Protein AF-A0A5D2C853-F1 (afdb_monomer_lite)

Secondary structure (DSSP, 8-state):
-----S-HHHHHHHHHHHHHHHHHHHHS--TT---HHHHHHHHHHHHHHHHHHHHHHHHHHHHHTBPPGGGGGGTTSBTTTHHHHHHHHHHHHTT--S----------B-TTT-PBP------------HHHHHHHHHHHHT---SSGGGHHHHHHHHHHHHHHHH-PPPP-------TT--SSS-TTSPP-BTTB-HHHHHHHHHHS--GGG--S--HHHHHHHHHHHHHHHHHHHHHHHHHHHHHHHHHHTT-

Foldseek 3Di:
DDPPDPPPPPVVVVVVVCCCCCCPVVPPDDPPDPDVVVVVCVVVVVVVVVVCCVVPVPVVVLQVQADPCVVPPRGSPGVVPPSVVVVVVVCVVVVNDPDDDDDDDDFDADPVPRHGDDDDQDDDDDDDCPVCVVVVVVVVVVDDDVVPVVVVVVVVVVVVVVVVVVDPDDDPDDDDDPPFAAPDPPRVAGDDPPSHHPVVVVVCCVVVVHPCVCVPPRVVVVVVVVVVVVVVVVVVVVVVVVVVVVVVVVVVVPD

Structure (mmCIF, N/CA/C/O backbone):
data_AF-A0A5D2C853-F1
#
_entry.id   AF-A0A5D2C853-F1
#
loop_
_atom_site.group_PDB
_atom_site.id
_atom_site.type_symbol
_atom_site.label_atom_id
_atom_site.label_alt_id
_atom_site.label_comp_id
_atom_site.label_asym_id
_atom_site.label_entity_id
_atom_site.label_seq_id
_atom_site.pdbx_PDB_ins_code
_atom_site.Cartn_x
_atom_site.Cartn_y
_atom_site.Cartn_z
_atom_site.occupancy
_atom_site.B_iso_or_equiv
_atom_site.auth_seq_id
_atom_site.auth_comp_id
_atom_site.auth_asym_id
_atom_site.auth_atom_id
_atom_site.pdbx_PDB_model_num
ATOM 1 N N . MET A 1 1 ? -0.802 26.815 21.416 1.00 29.08 1 MET A N 1
ATOM 2 C CA . MET A 1 1 ? 0.373 25.982 21.749 1.00 29.08 1 MET A CA 1
ATOM 3 C C . MET A 1 1 ? 0.228 24.677 20.991 1.00 29.08 1 MET A C 1
ATOM 5 O O . MET A 1 1 ? -0.455 23.783 21.459 1.00 29.08 1 MET A O 1
ATOM 9 N N . ALA A 1 2 ? 0.755 24.634 19.766 1.00 28.06 2 ALA A N 1
ATOM 10 C CA . ALA A 1 2 ? 0.755 23.434 18.942 1.00 28.06 2 ALA A CA 1
ATOM 11 C C . ALA A 1 2 ? 1.976 22.597 19.332 1.00 28.06 2 ALA A C 1
ATOM 13 O O . ALA A 1 2 ? 3.115 23.039 19.179 1.00 28.06 2 ALA A O 1
ATOM 14 N N . THR A 1 3 ? 1.733 21.419 19.890 1.00 25.80 3 THR A N 1
ATOM 15 C CA . THR A 1 3 ? 2.743 20.393 20.132 1.00 25.80 3 THR A CA 1
ATOM 16 C C . THR A 1 3 ? 3.186 19.819 18.788 1.00 25.80 3 THR A C 1
ATOM 18 O O . THR A 1 3 ? 2.574 18.906 18.244 1.00 25.80 3 THR A O 1
ATOM 21 N N . PHE A 1 4 ? 4.249 20.403 18.233 1.00 31.44 4 PHE A N 1
ATOM 22 C CA . PHE A 1 4 ? 5.047 19.819 17.157 1.00 31.44 4 PHE A CA 1
ATOM 23 C C . PHE A 1 4 ? 5.704 18.540 17.700 1.00 31.44 4 PHE A C 1
ATOM 25 O O . PHE A 1 4 ? 6.630 18.608 18.509 1.00 31.44 4 PHE A O 1
ATOM 32 N N . TYR A 1 5 ? 5.200 17.371 17.304 1.00 30.41 5 TYR A N 1
ATOM 33 C CA . TYR A 1 5 ? 5.836 16.095 17.630 1.00 30.41 5 TYR A CA 1
ATOM 34 C C . TYR A 1 5 ? 7.218 15.974 16.947 1.00 30.41 5 TYR A C 1
ATOM 36 O O . TYR A 1 5 ? 7.435 16.514 15.857 1.00 30.41 5 TYR A O 1
ATOM 44 N N . PRO A 1 6 ? 8.185 15.274 17.570 1.00 36.62 6 PRO A N 1
ATOM 45 C CA . PRO A 1 6 ? 9.599 15.358 17.230 1.00 36.62 6 PRO A CA 1
ATOM 46 C C . PRO A 1 6 ? 9.984 14.340 16.145 1.00 36.62 6 PRO A C 1
ATOM 48 O O . PRO A 1 6 ? 10.670 13.361 16.416 1.00 36.62 6 PRO A O 1
ATOM 51 N N . LEU A 1 7 ? 9.581 14.566 14.893 1.00 38.12 7 LEU A N 1
ATOM 52 C CA . LEU A 1 7 ? 10.115 13.810 13.741 1.00 38.12 7 LEU A CA 1
ATOM 53 C C . LEU A 1 7 ? 11.369 14.463 13.123 1.00 38.12 7 LEU A C 1
ATOM 55 O O . LEU A 1 7 ? 12.096 13.824 12.366 1.00 38.12 7 LEU A O 1
ATOM 59 N N . ASN A 1 8 ? 11.686 15.703 13.512 1.00 39.00 8 ASN A N 1
ATOM 60 C CA . ASN A 1 8 ? 12.808 16.478 12.965 1.00 39.00 8 ASN A CA 1
ATOM 61 C C . ASN A 1 8 ? 14.208 16.018 13.422 1.00 39.00 8 ASN A C 1
ATOM 63 O O . ASN A 1 8 ? 15.196 16.345 12.770 1.00 39.00 8 ASN A O 1
ATOM 67 N N . CYS A 1 9 ? 14.338 15.260 14.517 1.00 35.91 9 CYS A N 1
ATOM 68 C CA . CYS A 1 9 ? 15.660 15.014 15.116 1.00 35.91 9 CYS A CA 1
ATOM 69 C C . CYS A 1 9 ? 16.476 13.890 14.453 1.00 35.91 9 CYS A C 1
ATOM 71 O O . CYS A 1 9 ? 17.701 13.945 14.481 1.00 35.91 9 CYS A O 1
ATOM 73 N N . LYS A 1 10 ? 15.847 12.876 13.838 1.00 40.03 10 LYS A N 1
ATOM 74 C CA . LYS A 1 10 ? 16.593 11.774 13.188 1.00 40.03 10 LYS A CA 1
ATOM 75 C C . LYS A 1 10 ? 16.905 12.022 11.710 1.00 40.03 10 LYS A C 1
ATOM 77 O O . LYS A 1 10 ? 17.846 11.432 11.195 1.00 40.03 10 LYS A O 1
ATOM 82 N N . TYR A 1 11 ? 16.153 12.893 11.035 1.00 44.81 11 TYR A N 1
ATOM 83 C CA . TYR A 1 11 ? 16.291 13.093 9.588 1.00 44.81 11 TYR A CA 1
ATOM 84 C C . TYR A 1 11 ? 17.357 14.140 9.214 1.00 44.81 11 TYR A C 1
ATOM 86 O O . TYR A 1 11 ? 18.029 13.986 8.196 1.00 44.81 11 TYR A O 1
ATOM 94 N N . ASN A 1 12 ? 17.602 15.133 10.081 1.00 46.03 12 ASN A N 1
ATOM 95 C CA . ASN A 1 12 ? 18.686 16.109 9.889 1.00 46.03 12 ASN A CA 1
ATOM 96 C C . ASN A 1 12 ? 20.083 15.457 9.869 1.00 46.03 12 ASN A C 1
ATOM 98 O O . ASN A 1 12 ? 20.945 15.882 9.110 1.00 46.03 12 ASN A O 1
ATOM 102 N N . SER A 1 13 ? 20.284 14.355 10.600 1.00 48.31 13 SER A N 1
ATOM 103 C CA . SER A 1 13 ? 21.545 13.595 10.575 1.00 48.31 13 SER A CA 1
ATOM 104 C C . SER A 1 13 ? 21.834 12.934 9.215 1.00 48.31 13 SER A C 1
ATOM 106 O O . SER A 1 13 ? 22.998 12.823 8.825 1.00 48.31 13 SER A O 1
ATOM 108 N N . MET A 1 14 ? 20.804 12.512 8.471 1.00 49.00 14 MET A N 1
ATOM 109 C CA . MET A 1 14 ? 20.978 11.908 7.143 1.00 49.00 14 MET A CA 1
ATOM 110 C C . MET A 1 14 ? 21.253 12.975 6.077 1.00 49.00 14 MET A C 1
ATOM 112 O O . MET A 1 14 ? 22.039 12.741 5.163 1.00 49.00 14 MET A O 1
ATOM 116 N N . PHE A 1 15 ? 20.648 14.156 6.230 1.00 53.50 15 PHE A N 1
ATOM 117 C CA . PHE A 1 15 ? 20.858 15.312 5.361 1.00 53.50 15 PHE A CA 1
ATOM 118 C C . PHE A 1 15 ? 22.300 15.834 5.444 1.00 53.50 15 PHE A C 1
ATOM 120 O O . PHE A 1 15 ? 22.956 15.973 4.412 1.00 53.50 15 PHE A O 1
ATOM 127 N N . ASP A 1 16 ? 22.830 16.005 6.659 1.00 55.44 16 ASP A N 1
ATOM 128 C CA . ASP A 1 16 ? 24.218 16.438 6.869 1.00 55.44 16 ASP A CA 1
ATOM 129 C C . ASP A 1 16 ? 25.233 15.417 6.338 1.00 55.44 16 ASP A C 1
ATOM 131 O O . ASP A 1 16 ? 26.252 15.793 5.760 1.00 55.44 16 ASP A O 1
ATOM 135 N N . SER A 1 17 ? 24.933 14.119 6.460 1.00 58.31 17 SER A N 1
ATOM 136 C CA . SER A 1 17 ? 25.803 13.046 5.958 1.00 58.31 17 SER A CA 1
ATOM 137 C C . SER A 1 17 ? 25.844 12.999 4.427 1.00 58.31 17 SER A C 1
ATOM 139 O O . SER A 1 17 ? 26.904 12.776 3.849 1.00 58.31 17 SER A O 1
ATOM 141 N N . PHE A 1 18 ? 24.712 13.240 3.755 1.00 56.66 18 PHE A N 1
ATOM 142 C CA . PHE A 1 18 ? 24.640 13.252 2.291 1.00 56.66 18 PHE A CA 1
ATOM 143 C C . PHE A 1 18 ? 25.333 14.480 1.701 1.00 56.66 18 PHE A C 1
ATOM 145 O O . PHE A 1 18 ? 26.072 14.352 0.732 1.00 56.66 18 PHE A O 1
ATOM 152 N N . VAL A 1 19 ? 25.154 15.657 2.311 1.00 58.75 19 VAL A N 1
ATOM 153 C CA . VAL A 1 19 ? 25.865 16.881 1.914 1.00 58.75 19 VAL A CA 1
ATOM 154 C C . VAL A 1 19 ? 27.367 16.714 2.127 1.00 58.75 19 VAL A C 1
ATOM 156 O O . VAL A 1 19 ? 28.140 17.073 1.243 1.00 58.75 19 VAL A O 1
ATOM 159 N N . HIS A 1 20 ? 27.792 16.091 3.231 1.00 58.72 20 HIS A N 1
ATOM 160 C CA . HIS A 1 20 ? 29.199 15.759 3.429 1.00 58.72 20 HIS A CA 1
ATOM 161 C C . HIS A 1 20 ? 29.715 14.786 2.369 1.00 58.72 20 HIS A C 1
ATOM 163 O O . HIS A 1 20 ? 30.704 15.102 1.735 1.00 58.72 20 HIS A O 1
ATOM 169 N N . VAL A 1 21 ? 29.063 13.652 2.109 1.00 58.53 21 VAL A N 1
ATOM 170 C CA . VAL A 1 21 ? 29.539 12.670 1.114 1.00 58.53 21 VAL A CA 1
ATOM 171 C C . VAL A 1 21 ? 29.538 13.248 -0.307 1.00 58.53 21 VAL A C 1
ATOM 173 O O . VAL A 1 21 ? 30.519 13.112 -1.032 1.00 58.53 21 VAL A O 1
ATOM 176 N N . PHE A 1 22 ? 28.494 13.978 -0.699 1.00 56.59 22 PHE A N 1
ATOM 177 C CA . PHE A 1 22 ? 28.389 14.555 -2.041 1.00 56.59 22 PHE A CA 1
ATOM 178 C C . PHE A 1 22 ? 29.386 15.704 -2.257 1.00 56.59 22 PHE A C 1
ATOM 180 O O . PHE A 1 22 ? 30.013 15.790 -3.313 1.00 56.59 22 PHE A O 1
ATOM 187 N N . LEU A 1 23 ? 29.602 16.557 -1.247 1.00 55.91 23 LEU A N 1
ATOM 188 C CA . LEU A 1 23 ? 30.631 17.595 -1.314 1.00 55.91 23 LEU A CA 1
ATOM 189 C C . LEU A 1 23 ? 32.048 17.016 -1.182 1.00 55.91 23 LEU A C 1
ATOM 191 O O . LEU A 1 23 ? 32.950 17.534 -1.825 1.00 55.91 23 LEU A O 1
ATOM 195 N N . TYR A 1 24 ? 32.280 15.958 -0.403 1.00 54.59 24 TYR A N 1
ATOM 196 C CA . TYR A 1 24 ? 33.632 15.434 -0.153 1.00 54.59 24 TYR A CA 1
ATOM 197 C C . TYR A 1 24 ? 34.115 14.472 -1.247 1.00 54.59 24 TYR A C 1
ATOM 199 O O . TYR A 1 24 ? 35.280 14.518 -1.630 1.00 54.59 24 TYR A O 1
ATOM 207 N N . GLU A 1 25 ? 33.230 13.635 -1.788 1.00 54.72 25 GLU A N 1
ATOM 208 C CA . GLU A 1 25 ? 33.587 12.565 -2.731 1.00 54.72 25 GLU A CA 1
ATOM 209 C C . GLU A 1 25 ? 33.457 13.010 -4.198 1.00 54.72 25 GLU A C 1
ATOM 211 O O . GLU A 1 25 ? 34.178 12.520 -5.064 1.00 54.72 25 GLU A O 1
ATOM 216 N N . PHE A 1 26 ? 32.601 14.003 -4.480 1.00 50.38 26 PHE A N 1
ATOM 217 C CA . PHE A 1 26 ? 32.355 14.502 -5.839 1.00 50.38 26 PHE A CA 1
ATOM 218 C C . PHE A 1 26 ? 33.046 15.840 -6.173 1.00 50.38 26 PHE A C 1
ATOM 220 O O . PHE A 1 26 ? 33.097 16.205 -7.353 1.00 50.38 26 PHE A O 1
ATOM 227 N N . THR A 1 27 ? 33.599 16.557 -5.178 1.00 60.25 27 THR A N 1
ATOM 228 C CA . THR A 1 27 ? 34.146 17.920 -5.383 1.00 60.25 27 THR A CA 1
ATOM 229 C C . THR A 1 27 ? 35.670 18.004 -5.459 1.00 60.25 27 THR A C 1
ATOM 231 O O . THR A 1 27 ? 36.156 18.951 -6.065 1.00 60.25 27 THR A O 1
ATOM 234 N N . ILE A 1 28 ? 36.483 17.089 -4.912 1.00 55.03 28 ILE A N 1
ATOM 235 C CA . ILE A 1 28 ? 37.938 17.362 -4.843 1.00 55.03 28 ILE A CA 1
ATOM 236 C C . ILE A 1 28 ? 38.796 16.174 -5.292 1.00 55.03 28 ILE A C 1
ATOM 238 O O . ILE A 1 28 ? 39.296 15.410 -4.473 1.00 55.03 28 ILE A O 1
ATOM 242 N N . ARG A 1 29 ? 39.005 16.118 -6.620 1.00 47.69 29 ARG A N 1
ATOM 243 C CA . ARG A 1 29 ? 40.056 15.434 -7.421 1.00 47.69 29 ARG A CA 1
ATOM 244 C C . ARG A 1 29 ? 39.479 14.558 -8.536 1.00 47.69 29 ARG A C 1
ATOM 246 O O . ARG A 1 29 ? 39.685 13.351 -8.559 1.00 47.69 29 ARG A O 1
ATOM 253 N N . SER A 1 30 ? 38.830 15.176 -9.516 1.00 49.59 30 SER A N 1
ATOM 254 C CA . SER A 1 30 ? 38.721 14.565 -10.842 1.00 49.59 30 SER A CA 1
ATOM 255 C C . SER A 1 30 ? 39.512 15.427 -11.821 1.00 49.59 30 SER A C 1
ATOM 257 O O . SER A 1 30 ? 39.238 16.615 -11.945 1.00 49.59 30 SER A O 1
ATOM 259 N N . CYS A 1 31 ? 40.518 14.860 -12.492 1.00 51.31 31 CYS A N 1
ATOM 260 C CA . CYS A 1 31 ? 41.375 15.539 -13.481 1.00 51.31 31 CYS A CA 1
ATOM 261 C C . CYS A 1 31 ? 40.641 15.927 -14.787 1.00 51.31 31 CYS A C 1
ATOM 263 O O . CYS A 1 31 ? 41.287 16.088 -15.816 1.00 51.31 31 CYS A O 1
ATOM 265 N N . TYR A 1 32 ? 39.310 16.026 -14.755 1.00 51.97 32 TYR A N 1
ATOM 266 C CA . TYR A 1 32 ? 38.438 16.254 -15.910 1.00 51.97 32 TYR A CA 1
ATOM 267 C C . TYR A 1 32 ? 37.780 17.644 -15.927 1.00 51.97 32 TYR A C 1
ATOM 269 O O . TYR A 1 32 ? 37.108 17.969 -16.897 1.00 51.97 32 TYR A O 1
ATOM 277 N N . ASP A 1 33 ? 37.961 18.454 -14.879 1.00 52.28 33 ASP A N 1
ATOM 278 C CA . ASP A 1 33 ? 37.386 19.803 -14.774 1.00 52.28 33 ASP A CA 1
ATOM 279 C C . ASP A 1 33 ? 38.440 20.853 -15.160 1.00 52.28 33 ASP A C 1
ATOM 281 O O . ASP A 1 33 ? 39.243 21.288 -14.333 1.00 52.28 33 ASP A O 1
ATOM 285 N N . GLU A 1 34 ? 38.477 21.235 -16.438 1.00 58.84 34 GLU A N 1
ATOM 286 C CA . GLU A 1 34 ? 39.318 22.341 -16.930 1.00 58.84 34 GLU A CA 1
ATOM 287 C C . GLU A 1 34 ? 38.592 23.701 -16.817 1.00 58.84 34 GLU A C 1
ATOM 289 O O . GLU A 1 34 ? 39.228 24.758 -16.804 1.00 58.84 34 GLU A O 1
ATOM 294 N N . HIS A 1 35 ? 37.261 23.694 -16.654 1.00 72.69 35 HIS A N 1
ATOM 295 C CA . HIS A 1 35 ? 36.425 24.894 -16.623 1.00 72.69 35 HIS A CA 1
ATOM 296 C C . HIS A 1 35 ? 35.552 24.972 -15.365 1.00 72.69 35 HIS A C 1
ATOM 298 O O . HIS A 1 35 ? 34.760 24.088 -15.064 1.00 72.69 35 HIS A O 1
ATOM 304 N N . ILE A 1 36 ? 35.651 26.099 -14.653 1.00 75.62 36 ILE A N 1
ATOM 305 C CA . ILE A 1 36 ? 34.898 26.384 -13.416 1.00 75.62 36 ILE A CA 1
ATOM 306 C C . ILE A 1 36 ? 33.371 26.320 -13.633 1.00 75.62 36 ILE A C 1
ATOM 308 O O . ILE A 1 36 ? 32.627 26.017 -12.701 1.00 75.62 36 ILE A O 1
ATOM 312 N N . GLU A 1 37 ? 32.902 26.555 -14.859 1.00 79.56 37 GLU A N 1
ATOM 313 C CA . GLU A 1 37 ? 31.481 26.514 -15.220 1.00 79.56 37 GLU A CA 1
ATOM 314 C C . GLU A 1 37 ? 30.855 25.120 -15.025 1.00 79.56 37 GLU A C 1
ATOM 316 O O . GLU A 1 37 ? 29.741 25.017 -14.509 1.00 79.56 37 GLU A O 1
ATOM 321 N N . ASP A 1 38 ? 31.579 24.038 -15.332 1.00 75.69 38 ASP A N 1
ATOM 322 C CA . ASP A 1 38 ? 31.075 22.662 -15.197 1.00 75.69 38 ASP A CA 1
ATOM 323 C C . ASP A 1 38 ? 30.926 22.256 -13.720 1.00 75.69 38 ASP A C 1
ATOM 325 O O . ASP A 1 38 ? 29.972 21.565 -13.335 1.00 75.69 38 ASP A O 1
ATOM 329 N N . VAL A 1 39 ? 31.806 22.779 -12.858 1.00 74.69 39 VAL A N 1
ATOM 330 C CA . VAL A 1 39 ? 31.702 22.658 -11.397 1.00 74.69 39 VAL A CA 1
ATOM 331 C C . VAL A 1 39 ? 30.460 23.389 -10.886 1.00 74.69 39 VAL A C 1
ATOM 333 O O . VAL A 1 39 ? 29.686 22.823 -10.109 1.00 74.69 39 VAL A O 1
ATOM 336 N N . ILE A 1 40 ? 30.233 24.629 -11.334 1.00 82.38 40 ILE A N 1
ATOM 337 C CA . ILE A 1 40 ? 29.074 25.433 -10.920 1.00 82.38 40 ILE A CA 1
ATOM 338 C C . ILE A 1 40 ? 27.770 24.763 -11.369 1.00 82.38 40 ILE A C 1
ATOM 340 O O . ILE A 1 40 ? 26.833 24.657 -10.573 1.00 82.38 40 ILE A O 1
ATOM 344 N N . ILE A 1 41 ? 27.701 24.255 -12.602 1.00 85.38 41 ILE A N 1
ATOM 345 C CA . ILE A 1 41 ? 26.521 23.552 -13.125 1.00 85.38 41 ILE A CA 1
ATOM 346 C C . ILE A 1 41 ? 26.250 22.271 -12.327 1.00 85.38 41 ILE A C 1
ATOM 348 O O . ILE A 1 41 ? 25.115 22.039 -11.915 1.00 85.38 41 ILE A O 1
ATOM 352 N N . ARG A 1 42 ? 27.269 21.453 -12.035 1.00 79.75 42 ARG A N 1
ATOM 353 C CA . ARG A 1 42 ? 27.094 20.212 -11.257 1.00 79.75 42 ARG A CA 1
ATOM 354 C C . ARG A 1 42 ? 26.633 20.472 -9.825 1.00 79.75 42 ARG A C 1
ATOM 356 O O . ARG A 1 42 ? 25.714 19.800 -9.355 1.00 79.75 42 ARG A O 1
ATOM 363 N N . VAL A 1 43 ? 27.236 21.445 -9.140 1.00 82.12 43 VAL A N 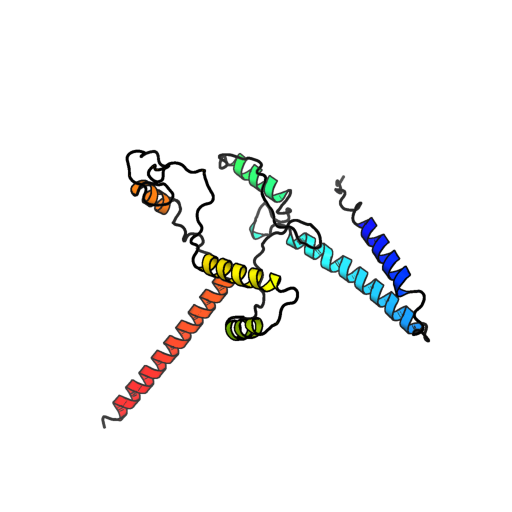1
ATOM 364 C CA . VAL A 1 43 ? 26.859 21.801 -7.763 1.00 82.12 43 VAL A CA 1
ATOM 365 C C . VAL A 1 43 ? 25.462 22.418 -7.734 1.00 82.12 43 VAL A C 1
ATOM 367 O O . VAL A 1 43 ? 24.630 22.002 -6.930 1.00 82.12 43 VAL A O 1
ATOM 370 N N . SER A 1 44 ? 25.167 23.360 -8.635 1.00 86.88 44 SER A N 1
ATOM 371 C CA . SER A 1 44 ? 23.844 23.990 -8.705 1.00 86.88 44 SER A CA 1
ATOM 372 C C . SER A 1 44 ? 22.748 22.982 -9.054 1.00 86.88 44 SER A C 1
ATOM 374 O O . SER A 1 44 ? 21.725 22.952 -8.373 1.00 86.88 44 SER A O 1
ATOM 376 N N . MET A 1 45 ? 22.975 22.088 -10.023 1.00 87.69 45 MET A N 1
ATOM 377 C CA . MET A 1 45 ? 22.042 21.013 -10.369 1.00 87.69 45 MET A CA 1
ATOM 378 C C . MET A 1 45 ? 21.822 20.055 -9.192 1.00 87.69 45 MET A C 1
ATOM 380 O O . MET A 1 45 ? 20.677 19.719 -8.900 1.00 87.69 45 MET A O 1
ATOM 384 N N . GLY A 1 46 ? 22.879 19.657 -8.476 1.00 82.50 46 GLY A N 1
ATOM 385 C CA . GLY A 1 46 ? 22.768 18.802 -7.290 1.00 82.50 46 GLY A CA 1
ATOM 386 C C . GLY A 1 46 ? 21.953 19.445 -6.165 1.00 82.50 46 GLY A C 1
ATOM 387 O O . GLY A 1 46 ? 21.067 18.808 -5.599 1.00 82.50 46 GLY A O 1
ATOM 388 N N . VAL A 1 47 ? 22.185 20.732 -5.890 1.00 84.25 47 VAL A N 1
ATOM 389 C CA . VAL A 1 47 ? 21.419 21.496 -4.894 1.00 84.25 47 VAL A CA 1
ATOM 390 C C . VAL A 1 47 ? 19.953 21.633 -5.317 1.00 84.25 47 VAL A C 1
ATOM 392 O O . VAL A 1 47 ? 19.062 21.375 -4.511 1.00 84.25 47 VAL A O 1
ATOM 395 N N . ILE A 1 48 ? 19.682 21.973 -6.581 1.00 87.38 48 ILE A N 1
ATOM 396 C CA . ILE A 1 48 ? 18.316 22.092 -7.115 1.00 87.38 48 ILE A CA 1
ATOM 397 C C . ILE A 1 48 ? 17.575 20.758 -7.009 1.00 87.38 48 ILE A C 1
ATOM 399 O O . ILE A 1 48 ? 16.455 20.723 -6.503 1.00 87.38 48 ILE A O 1
ATOM 403 N N . ILE A 1 49 ? 18.203 19.657 -7.432 1.00 86.38 49 ILE A N 1
ATOM 404 C CA . ILE A 1 49 ? 17.644 18.308 -7.307 1.00 86.38 49 ILE A CA 1
ATOM 405 C C . ILE A 1 49 ? 17.329 18.018 -5.837 1.00 86.38 49 ILE A C 1
ATOM 407 O O . ILE A 1 49 ? 16.211 17.620 -5.527 1.00 86.38 49 ILE A O 1
ATOM 411 N N . GLN A 1 50 ? 18.243 18.302 -4.912 1.00 80.12 50 GLN A N 1
ATOM 412 C CA . GLN A 1 50 ? 18.016 18.060 -3.488 1.00 80.12 50 GLN A CA 1
ATOM 413 C C . GLN A 1 50 ? 16.805 18.835 -2.938 1.00 80.12 50 GLN A C 1
ATOM 415 O O . GLN A 1 50 ? 15.986 18.267 -2.211 1.00 80.12 50 GLN A O 1
ATOM 420 N N . PHE A 1 51 ? 16.658 20.113 -3.303 1.00 85.00 51 PHE A N 1
ATOM 421 C CA . PHE A 1 51 ? 15.506 20.925 -2.904 1.00 85.00 51 PHE A CA 1
ATOM 422 C C . PHE A 1 51 ? 14.199 20.413 -3.515 1.00 85.00 51 PHE A C 1
ATOM 424 O O . PHE A 1 51 ? 13.198 20.311 -2.805 1.00 85.00 51 PHE A O 1
ATOM 431 N N . LEU A 1 52 ? 14.209 20.043 -4.797 1.00 83.56 52 LEU A N 1
ATOM 432 C CA . LEU A 1 52 ? 13.035 19.498 -5.479 1.00 83.56 52 LEU A CA 1
ATOM 433 C C . LEU A 1 52 ? 12.606 18.158 -4.881 1.00 83.56 52 LEU A C 1
ATOM 435 O O . LEU A 1 52 ? 11.431 17.975 -4.576 1.00 83.56 52 LEU A O 1
ATOM 439 N N . PHE A 1 53 ? 13.542 17.236 -4.651 1.00 80.00 53 PHE A N 1
ATOM 440 C CA . PHE A 1 53 ? 13.234 15.955 -4.024 1.00 80.00 53 PHE A CA 1
ATOM 441 C C . PHE A 1 53 ? 12.682 16.159 -2.613 1.00 80.00 53 PHE A C 1
ATOM 443 O O . PHE A 1 53 ? 11.643 15.588 -2.291 1.00 80.00 53 PHE A O 1
ATOM 450 N N . ASN A 1 54 ? 13.287 17.023 -1.796 1.00 79.88 54 ASN A N 1
ATOM 451 C CA . ASN A 1 54 ? 12.787 17.295 -0.449 1.00 79.88 54 ASN A CA 1
ATOM 452 C C . ASN A 1 54 ? 11.364 17.886 -0.473 1.00 79.88 54 ASN A C 1
ATOM 454 O O . ASN A 1 54 ? 10.481 17.412 0.235 1.00 79.88 54 ASN A O 1
ATOM 458 N N . TYR A 1 55 ? 11.108 18.865 -1.341 1.00 79.56 55 TYR A N 1
ATOM 459 C CA . TYR A 1 55 ? 9.818 19.554 -1.381 1.00 79.56 55 TYR A CA 1
ATOM 460 C C . TYR A 1 55 ? 8.703 18.752 -2.068 1.00 79.56 55 TYR A C 1
ATOM 462 O O . TYR A 1 55 ? 7.532 18.965 -1.776 1.00 79.56 55 TYR A O 1
ATOM 470 N N . VAL A 1 56 ? 9.036 17.828 -2.972 1.00 78.38 56 VAL A N 1
ATOM 471 C CA . VAL A 1 56 ? 8.037 17.055 -3.727 1.00 78.38 56 VAL A CA 1
ATOM 472 C C . VAL A 1 56 ? 7.848 15.656 -3.145 1.00 78.38 56 VAL A C 1
ATOM 474 O O . VAL A 1 56 ? 6.719 15.253 -2.879 1.00 78.38 56 VAL A O 1
ATOM 477 N N . THR A 1 57 ? 8.924 14.899 -2.915 1.00 69.31 57 THR A N 1
ATOM 478 C CA . THR A 1 57 ? 8.791 13.479 -2.540 1.00 69.31 57 THR A CA 1
ATOM 479 C C . THR A 1 57 ? 8.401 13.264 -1.082 1.00 69.31 57 THR A C 1
ATOM 481 O O . THR A 1 57 ? 7.645 12.336 -0.798 1.00 69.31 57 THR A O 1
ATOM 484 N N . LEU A 1 58 ? 8.844 14.118 -0.153 1.00 67.88 58 LEU A N 1
ATOM 485 C CA . LEU A 1 58 ? 8.516 13.948 1.268 1.00 67.88 58 LEU A CA 1
ATOM 486 C C . LEU A 1 58 ? 7.057 14.305 1.598 1.00 67.88 58 LEU A C 1
ATOM 488 O O . LEU A 1 58 ? 6.410 13.494 2.266 1.00 67.88 58 LEU A O 1
ATOM 492 N N . PRO A 1 59 ? 6.486 15.427 1.113 1.00 71.31 59 PRO A N 1
ATOM 493 C CA . PRO A 1 59 ? 5.064 15.711 1.314 1.00 71.31 59 PRO A CA 1
ATOM 494 C C . PRO A 1 59 ? 4.165 14.698 0.610 1.00 71.31 59 PRO A C 1
ATOM 496 O O . PRO A 1 59 ? 3.143 14.297 1.163 1.00 71.31 59 PRO A O 1
ATOM 499 N N . LEU A 1 60 ? 4.572 14.225 -0.573 1.00 71.69 60 LEU A N 1
ATOM 500 C CA . LEU A 1 60 ? 3.846 13.182 -1.290 1.00 71.69 60 LEU A CA 1
ATOM 501 C C . LEU A 1 60 ? 3.817 11.873 -0.491 1.00 71.69 60 LEU A C 1
ATOM 503 O O . LEU A 1 60 ? 2.764 11.254 -0.376 1.00 71.69 60 LEU A O 1
ATOM 507 N N . TYR A 1 61 ? 4.939 11.469 0.109 1.00 69.44 61 TYR A N 1
ATOM 508 C CA . TYR A 1 61 ? 4.986 10.269 0.945 1.00 69.44 61 TYR A CA 1
ATOM 509 C C . TYR A 1 61 ? 4.076 10.390 2.174 1.00 69.44 61 TYR A C 1
ATOM 511 O O . TYR A 1 61 ? 3.338 9.457 2.475 1.00 69.44 61 TYR A O 1
ATOM 519 N N . ALA A 1 62 ? 4.086 11.544 2.849 1.00 70.25 62 ALA A N 1
ATOM 520 C CA . ALA A 1 62 ? 3.223 11.792 4.004 1.00 70.25 62 ALA A CA 1
ATOM 521 C C . ALA A 1 62 ? 1.728 11.760 3.640 1.00 70.25 62 ALA A C 1
ATOM 523 O O . ALA A 1 62 ? 0.920 11.248 4.405 1.00 70.25 62 ALA A O 1
ATOM 524 N N . PHE A 1 63 ? 1.362 12.254 2.457 1.00 79.31 63 PHE A N 1
ATOM 525 C CA . PHE A 1 63 ? -0.016 12.192 1.970 1.00 79.31 63 PHE A CA 1
ATOM 526 C C . PHE A 1 63 ? -0.467 10.758 1.651 1.00 79.31 63 PHE A C 1
ATOM 528 O O . PHE A 1 63 ? -1.627 10.405 1.845 1.00 79.31 63 PHE A O 1
ATOM 535 N N . LEU A 1 64 ? 0.439 9.902 1.168 1.00 81.31 64 LEU A N 1
ATOM 536 C CA . LEU A 1 64 ? 0.094 8.533 0.778 1.00 81.31 64 LEU A CA 1
ATOM 537 C C . LEU A 1 64 ? -0.200 7.604 1.964 1.00 81.31 64 LEU A C 1
ATOM 539 O O . LEU A 1 64 ? -0.882 6.601 1.750 1.00 81.31 64 LEU A O 1
ATOM 543 N N . THR A 1 65 ? 0.297 7.909 3.170 1.00 85.19 65 THR A N 1
ATOM 544 C CA . THR A 1 65 ? 0.085 7.083 4.377 1.00 85.19 65 THR A CA 1
ATOM 545 C C . THR A 1 65 ? -1.142 7.481 5.195 1.00 85.19 65 THR A C 1
ATOM 547 O O . THR A 1 65 ? -1.413 6.857 6.220 1.00 85.19 65 THR A O 1
ATOM 550 N N . GLN A 1 66 ? -1.892 8.490 4.751 1.00 89.94 66 GLN A N 1
ATOM 551 C CA . GLN A 1 66 ? -3.098 8.967 5.420 1.00 89.94 66 GLN A CA 1
ATOM 552 C C . GLN A 1 66 ? -4.367 8.381 4.796 1.00 89.94 66 GLN A C 1
ATOM 554 O O . GLN A 1 66 ? -4.402 8.045 3.608 1.00 89.94 66 GLN A O 1
ATOM 559 N N . PHE A 1 67 ? -5.427 8.285 5.598 1.00 90.38 67 PHE A N 1
ATOM 560 C CA . PHE A 1 67 ? -6.756 7.955 5.094 1.00 90.38 67 PHE A CA 1
ATOM 561 C C . PHE A 1 67 ? -7.257 9.001 4.092 1.00 90.38 67 PHE A C 1
ATOM 563 O O . PHE A 1 67 ? -7.032 10.199 4.263 1.00 90.38 67 PHE A O 1
ATOM 570 N N . THR A 1 68 ? -7.960 8.527 3.062 1.00 88.75 68 THR A N 1
ATOM 571 C CA . THR A 1 68 ? -8.616 9.357 2.046 1.00 88.75 68 THR A CA 1
ATOM 572 C C . THR A 1 68 ? -9.906 9.981 2.586 1.00 88.75 68 THR A C 1
ATOM 574 O O . THR A 1 68 ? -10.415 9.606 3.643 1.00 88.75 68 THR A O 1
ATOM 577 N N . GLU A 1 69 ? -10.482 10.914 1.825 1.00 89.06 69 GLU A N 1
ATOM 578 C CA . GLU A 1 69 ? -11.776 11.537 2.141 1.00 89.06 69 GLU A CA 1
ATOM 579 C C . GLU A 1 69 ? -12.921 10.518 2.272 1.00 89.06 69 GLU A C 1
ATOM 581 O O . GLU A 1 69 ? -13.849 10.716 3.054 1.00 89.06 69 GLU A O 1
ATOM 586 N N . GLU A 1 70 ? -12.814 9.379 1.585 1.00 86.31 70 GLU A N 1
ATOM 587 C CA . GLU A 1 70 ? -13.773 8.268 1.636 1.00 86.31 70 GLU A CA 1
ATOM 588 C C . GLU A 1 70 ? -13.915 7.678 3.049 1.00 86.31 70 GLU A C 1
ATOM 590 O O . GLU A 1 70 ? -14.964 7.137 3.392 1.00 86.31 70 GLU A O 1
ATOM 595 N N . ALA A 1 71 ? -12.886 7.820 3.892 1.00 85.50 71 ALA A N 1
ATOM 596 C CA . ALA A 1 71 ? -12.906 7.375 5.283 1.00 85.50 71 ALA A CA 1
ATOM 597 C C . ALA A 1 71 ? -13.689 8.323 6.218 1.00 85.50 71 ALA A C 1
ATOM 599 O O . ALA A 1 71 ? -13.764 8.084 7.427 1.00 85.50 71 ALA A O 1
ATOM 600 N N . GLY A 1 72 ? -14.265 9.410 5.692 1.00 91.06 72 GLY A N 1
ATOM 601 C CA . GLY A 1 72 ? -15.121 10.334 6.430 1.00 91.06 72 GLY A CA 1
ATOM 602 C C . GLY A 1 72 ? -14.407 10.965 7.626 1.00 91.06 72 GLY A C 1
ATOM 603 O O . GLY A 1 72 ? -13.466 11.739 7.469 1.00 91.06 72 GLY A O 1
ATOM 604 N N . GLN A 1 73 ? -14.848 10.626 8.840 1.00 89.31 73 GLN A N 1
ATOM 605 C CA . GLN A 1 73 ? -14.320 11.190 10.091 1.00 89.31 73 GLN A CA 1
ATOM 606 C C . GLN A 1 73 ? -12.846 10.845 10.380 1.00 89.31 73 GLN A C 1
ATOM 608 O O . GLN A 1 73 ? -12.249 11.460 11.260 1.00 89.31 73 GLN A O 1
ATOM 613 N N . PHE A 1 74 ? -12.266 9.875 9.667 1.00 92.69 74 PHE A N 1
ATOM 614 C CA . PHE A 1 74 ? -10.867 9.462 9.834 1.00 92.69 74 PHE A CA 1
ATOM 615 C C . PHE A 1 74 ? -9.919 10.074 8.790 1.00 92.69 74 PHE A C 1
ATOM 617 O O . PHE A 1 74 ? -8.724 9.786 8.814 1.00 92.69 74 PHE A O 1
ATOM 624 N N . ASN A 1 75 ? -10.434 10.904 7.875 1.00 91.25 75 ASN A N 1
ATOM 625 C CA . ASN A 1 75 ? -9.661 11.527 6.800 1.00 91.25 75 ASN A CA 1
ATOM 626 C C . ASN A 1 75 ? -8.424 12.278 7.336 1.00 91.25 75 ASN A C 1
ATOM 628 O O . ASN A 1 75 ? -8.515 13.037 8.303 1.00 91.25 75 ASN A O 1
ATOM 632 N N . GLY A 1 76 ? -7.269 12.073 6.695 1.00 89.31 76 GLY A N 1
ATOM 633 C CA . GLY A 1 76 ? -6.008 12.733 7.046 1.00 89.31 76 GLY A CA 1
ATOM 634 C C . GLY A 1 76 ? -5.256 12.128 8.238 1.00 89.31 76 GLY A C 1
ATOM 635 O O . GLY A 1 76 ? -4.142 12.561 8.534 1.00 89.31 76 GLY A O 1
ATOM 636 N N . LEU A 1 77 ? -5.815 11.124 8.921 1.00 90.31 77 LEU A N 1
ATOM 637 C CA . LEU A 1 77 ? -5.103 10.400 9.976 1.00 90.31 77 LEU A CA 1
ATOM 638 C C . LEU A 1 77 ? -4.155 9.358 9.375 1.00 90.31 77 LEU A C 1
ATOM 640 O O . LEU A 1 77 ? -4.479 8.724 8.370 1.00 90.31 77 LEU A O 1
ATOM 644 N N . ASP A 1 78 ? -2.995 9.168 10.007 1.00 90.50 78 ASP A N 1
ATOM 645 C CA . ASP A 1 78 ? -2.040 8.130 9.612 1.00 90.50 78 ASP A CA 1
ATOM 646 C C . ASP A 1 78 ? -2.640 6.737 9.832 1.00 90.50 78 ASP A C 1
ATOM 648 O O . ASP A 1 78 ? -3.113 6.419 10.925 1.00 90.50 78 ASP A O 1
ATOM 652 N N . VAL A 1 79 ? -2.616 5.906 8.788 1.00 90.19 79 VAL A N 1
ATOM 653 C CA . VAL A 1 79 ? -3.318 4.614 8.764 1.00 90.19 79 VAL A CA 1
ATOM 654 C C . VAL A 1 79 ? -2.768 3.635 9.805 1.00 90.19 79 VAL A C 1
ATOM 656 O O . VAL A 1 79 ? -3.536 2.876 10.392 1.00 90.19 79 VAL A O 1
ATOM 659 N N . LEU A 1 80 ? -1.452 3.632 10.040 1.00 87.38 80 LEU A N 1
ATOM 660 C CA . LEU A 1 80 ? -0.802 2.665 10.933 1.00 87.38 80 LEU A CA 1
ATOM 661 C C . LEU A 1 80 ? -0.706 3.152 12.383 1.00 87.38 80 LEU A C 1
ATOM 663 O O . LEU A 1 80 ? -0.584 2.330 13.289 1.00 87.38 80 LEU A O 1
ATOM 667 N N . GLY A 1 81 ? -0.740 4.466 12.601 1.00 88.12 81 GLY A N 1
ATOM 668 C CA . GLY A 1 81 ? -0.734 5.086 13.921 1.00 88.12 81 GLY A CA 1
ATOM 669 C C . GLY A 1 81 ? -2.127 5.516 14.376 1.00 88.12 81 GLY A C 1
ATOM 670 O O . GLY A 1 81 ? -2.994 4.693 14.680 1.00 88.12 81 GLY A O 1
ATOM 671 N N . ASP A 1 82 ? -2.318 6.834 14.451 1.00 89.81 82 ASP A N 1
ATOM 672 C CA . ASP A 1 82 ? -3.478 7.482 15.076 1.00 89.81 82 ASP A CA 1
ATOM 673 C C . ASP A 1 82 ? -4.817 7.066 14.455 1.00 89.81 82 ASP A C 1
ATOM 675 O O . ASP A 1 82 ? -5.833 6.991 15.147 1.00 89.81 82 ASP A O 1
ATOM 679 N N . GLY A 1 83 ? -4.825 6.765 13.157 1.00 92.50 83 GLY A N 1
ATOM 680 C CA . GLY A 1 83 ? -6.010 6.340 12.434 1.00 92.50 83 GLY A CA 1
ATOM 681 C C . GLY A 1 83 ? -6.554 4.998 12.925 1.00 92.50 83 GLY A C 1
ATOM 682 O O . GLY A 1 83 ? -7.746 4.896 13.205 1.00 92.50 83 GLY A O 1
ATOM 683 N N . ASN A 1 84 ? -5.696 3.989 13.109 1.00 92.31 84 ASN A N 1
ATOM 684 C CA . ASN A 1 84 ? -6.124 2.687 13.631 1.00 92.31 84 ASN A CA 1
ATOM 685 C C . ASN A 1 84 ? -6.677 2.808 15.062 1.00 92.31 84 ASN A C 1
ATOM 687 O O . ASN A 1 84 ? -7.745 2.282 15.369 1.00 92.31 84 ASN A O 1
ATOM 691 N N . ALA A 1 85 ? -6.003 3.584 15.918 1.00 92.62 85 ALA A N 1
ATOM 692 C CA . ALA A 1 85 ? -6.473 3.848 17.279 1.00 92.62 85 ALA A CA 1
ATOM 693 C C . ALA A 1 85 ? -7.841 4.559 17.298 1.00 92.62 85 ALA A C 1
ATOM 695 O O . ALA A 1 85 ? -8.713 4.219 18.101 1.00 92.62 85 ALA A O 1
ATOM 696 N N . ALA A 1 86 ? -8.058 5.522 16.396 1.00 93.50 86 ALA A N 1
ATOM 697 C CA . ALA A 1 86 ? -9.336 6.217 16.268 1.00 93.50 86 ALA A CA 1
ATOM 698 C C . ALA A 1 86 ? -10.470 5.279 15.818 1.00 93.50 86 ALA A C 1
ATOM 700 O O . ALA A 1 86 ? -11.587 5.383 16.329 1.00 93.50 86 ALA A O 1
ATOM 701 N N . VAL A 1 87 ? -10.190 4.352 14.895 1.00 93.00 87 VAL A N 1
ATOM 702 C CA . VAL A 1 87 ? -11.164 3.356 14.420 1.00 93.00 87 VAL A CA 1
ATOM 703 C C . VAL A 1 87 ? -11.548 2.386 15.535 1.00 93.00 87 VAL A C 1
ATOM 705 O O . VAL A 1 87 ? -12.738 2.164 15.756 1.00 93.00 87 VAL A O 1
ATOM 708 N N . ILE A 1 88 ? -10.569 1.858 16.275 1.00 92.31 88 ILE A N 1
ATOM 709 C CA . ILE A 1 88 ? -10.815 0.961 17.415 1.00 92.31 88 ILE A CA 1
ATOM 710 C C . ILE A 1 88 ? -11.706 1.657 18.448 1.00 92.31 88 ILE A C 1
ATOM 712 O O . ILE A 1 88 ? -12.752 1.131 18.819 1.00 92.31 88 ILE A O 1
ATOM 716 N N . LYS A 1 89 ? -11.360 2.889 18.836 1.00 93.38 89 LYS A N 1
ATOM 717 C CA . LYS A 1 89 ? -12.157 3.665 19.792 1.00 93.38 89 LYS A CA 1
ATOM 718 C C . LYS A 1 89 ? -13.596 3.883 19.314 1.00 93.38 89 LYS A C 1
ATOM 720 O O . LYS A 1 89 ? -14.534 3.745 20.093 1.00 93.38 89 LYS A O 1
ATOM 725 N N . TYR A 1 90 ? -13.783 4.210 18.037 1.00 93.56 90 TYR A N 1
ATOM 726 C CA . TYR A 1 90 ? -15.116 4.391 17.465 1.00 93.56 90 TYR A CA 1
ATOM 727 C C . TYR A 1 90 ? -15.956 3.106 17.522 1.00 93.56 90 TYR A C 1
ATOM 729 O O . TYR A 1 90 ? -17.146 3.157 17.831 1.00 93.56 90 TYR A O 1
ATOM 737 N N . LEU A 1 91 ? -15.352 1.952 17.233 1.00 92.56 91 LEU A N 1
ATOM 738 C CA . LEU A 1 91 ? -16.037 0.660 17.280 1.00 92.56 91 LEU A CA 1
ATOM 739 C C . LEU A 1 91 ? -16.360 0.224 18.721 1.00 92.56 91 LEU A C 1
ATOM 741 O O . LEU A 1 91 ? -17.421 -0.368 18.944 1.00 92.56 91 LEU A O 1
ATOM 745 N N . ASP A 1 92 ? -15.495 0.549 19.685 1.00 93.00 92 ASP A N 1
ATOM 746 C CA . ASP A 1 92 ? -15.725 0.319 21.118 1.00 93.00 92 ASP A CA 1
ATOM 747 C C . ASP A 1 92 ? -16.923 1.137 21.631 1.00 93.00 92 ASP A C 1
ATOM 749 O O . ASP A 1 92 ? -17.859 0.595 22.219 1.00 93.00 92 ASP A O 1
ATOM 753 N N . GLU A 1 93 ? -16.985 2.429 21.282 1.00 94.12 93 GLU A N 1
ATOM 754 C CA . GLU A 1 93 ? -18.118 3.311 21.609 1.00 94.12 93 GLU A CA 1
ATOM 755 C C . GLU A 1 93 ? -19.451 2.817 21.019 1.00 94.12 93 GLU A C 1
ATOM 757 O O . GLU A 1 93 ? -20.526 3.080 21.565 1.00 94.12 93 GLU A O 1
ATOM 762 N N . LYS A 1 94 ? -19.400 2.089 19.899 1.00 93.75 94 LYS A N 1
ATOM 763 C CA . LYS A 1 94 ? -20.566 1.467 19.255 1.00 93.75 94 LYS A CA 1
ATOM 764 C C . LYS A 1 94 ? -20.877 0.064 19.777 1.00 93.75 94 LYS A C 1
ATOM 766 O O . LYS A 1 94 ? -21.778 -0.572 19.232 1.00 93.75 94 LYS A O 1
ATOM 771 N N . LEU A 1 95 ? -20.163 -0.420 20.798 1.00 87.19 95 LEU A N 1
ATOM 772 C CA . LEU A 1 95 ? -20.293 -1.775 21.352 1.00 87.19 95 LEU A CA 1
ATOM 773 C C . LEU A 1 95 ? -20.202 -2.864 20.267 1.00 87.19 95 LEU A C 1
ATOM 775 O O . LEU A 1 95 ? -20.876 -3.890 20.337 1.00 87.19 95 LEU A O 1
ATOM 779 N N . SER A 1 96 ? -19.407 -2.609 19.224 1.00 91.50 96 SER A N 1
ATOM 780 C CA . SER A 1 96 ? -19.248 -3.504 18.071 1.00 91.50 96 SER A CA 1
ATOM 781 C C . SER A 1 96 ? -17.958 -4.332 18.135 1.00 91.50 96 SER A C 1
ATOM 783 O O . SER A 1 96 ? -17.766 -5.225 17.312 1.00 91.50 96 SER A O 1
ATOM 785 N N . ILE A 1 97 ? -17.081 -4.068 19.111 1.00 92.44 97 ILE A N 1
ATOM 786 C CA . ILE A 1 97 ? -15.878 -4.867 19.380 1.00 92.44 97 ILE A CA 1
ATOM 787 C C . ILE A 1 97 ? -16.220 -5.993 20.355 1.00 92.44 97 ILE A C 1
ATOM 789 O O . ILE A 1 97 ? -16.790 -5.765 21.417 1.00 92.44 97 ILE A O 1
ATOM 793 N N . ILE A 1 98 ? -15.836 -7.218 19.996 1.00 91.31 98 ILE A N 1
ATOM 794 C CA . ILE A 1 98 ? -15.958 -8.393 20.871 1.00 91.31 98 ILE A CA 1
ATOM 795 C C . ILE A 1 98 ? -14.687 -8.566 21.712 1.00 91.31 98 ILE A C 1
ATOM 797 O O . ILE A 1 98 ? -14.764 -8.893 22.894 1.00 91.31 98 ILE A O 1
ATOM 801 N N . MET A 1 99 ? -13.517 -8.374 21.097 1.00 86.06 99 MET A N 1
ATOM 802 C CA . MET A 1 99 ? -12.212 -8.563 21.723 1.00 86.06 99 MET A CA 1
ATOM 803 C C . MET A 1 99 ? -11.151 -7.742 20.983 1.00 86.06 99 MET A C 1
ATOM 805 O O . MET A 1 99 ? -11.117 -7.750 19.753 1.00 86.06 99 MET A O 1
ATOM 809 N N . GLU A 1 100 ? -10.280 -7.074 21.734 1.00 89.19 100 GLU A N 1
ATOM 810 C CA . GLU A 1 100 ? -9.082 -6.396 21.236 1.00 89.19 100 GLU A CA 1
ATOM 811 C C . GLU A 1 100 ? -7.862 -7.026 21.917 1.00 89.19 100 GLU A C 1
ATOM 813 O O . GLU A 1 100 ? -7.798 -7.098 23.145 1.00 89.19 100 GLU A O 1
ATOM 818 N N . GLU A 1 101 ? -6.901 -7.509 21.132 1.00 90.19 101 GLU A N 1
ATOM 819 C CA . GLU A 1 101 ? -5.669 -8.109 21.645 1.00 90.19 101 GLU A CA 1
ATOM 820 C C . GLU A 1 101 ? -4.482 -7.726 20.753 1.00 90.19 101 GLU A C 1
ATOM 822 O O . GLU A 1 101 ? -4.589 -7.686 19.525 1.00 90.19 101 GLU A O 1
ATOM 827 N N . SER A 1 102 ? -3.330 -7.456 21.373 1.00 89.12 102 SER A N 1
ATOM 828 C CA . SER A 1 102 ? -2.080 -7.227 20.647 1.00 89.12 102 SER A CA 1
ATOM 829 C C . SER A 1 102 ? -1.497 -8.557 20.170 1.00 89.12 102 SER A C 1
ATOM 831 O O . SER A 1 102 ? -1.234 -9.446 20.980 1.00 89.12 102 SER A O 1
ATOM 833 N N . TYR A 1 103 ? -1.262 -8.682 18.862 1.00 90.12 103 TYR A N 1
ATOM 834 C CA . TYR A 1 103 ? -0.770 -9.911 18.246 1.00 90.12 103 TYR A CA 1
ATOM 835 C C . TYR A 1 103 ? 0.559 -9.709 17.509 1.00 90.12 103 TYR A C 1
ATOM 837 O O . TYR A 1 103 ? 0.656 -8.958 16.531 1.00 90.12 103 TYR A O 1
ATOM 845 N N . GLU A 1 104 ? 1.585 -10.443 17.940 1.00 90.69 104 GLU A N 1
ATOM 846 C CA . GLU A 1 104 ? 2.886 -10.458 17.276 1.00 90.69 104 GLU A CA 1
ATOM 847 C C . GLU A 1 104 ? 2.841 -11.307 16.003 1.00 90.69 104 GLU A C 1
ATOM 849 O O . GLU A 1 104 ? 2.618 -12.518 16.030 1.00 90.69 104 GLU A O 1
ATOM 854 N N . HIS A 1 105 ? 3.100 -10.666 14.865 1.00 89.38 105 HIS A N 1
ATOM 855 C CA . HIS A 1 105 ? 3.153 -11.325 13.568 1.00 89.38 105 HIS A CA 1
ATOM 856 C C . HIS A 1 105 ? 4.238 -10.724 12.677 1.00 89.38 105 HIS A C 1
ATOM 858 O O . HIS A 1 105 ? 4.813 -9.671 12.957 1.00 89.38 105 HIS A O 1
ATOM 864 N N . LYS A 1 106 ? 4.530 -11.411 11.570 1.00 89.31 106 LYS A N 1
ATOM 865 C CA . LYS A 1 106 ? 5.447 -10.899 10.550 1.00 89.31 106 LYS A CA 1
ATOM 866 C C . LYS A 1 106 ? 4.726 -9.855 9.705 1.00 89.31 106 LYS A C 1
ATOM 868 O O . LYS A 1 106 ? 3.766 -10.194 9.018 1.00 89.31 106 LYS A O 1
ATOM 873 N N . TYR A 1 107 ? 5.233 -8.628 9.718 1.00 89.06 107 TYR A N 1
ATOM 874 C CA . TYR A 1 107 ? 4.746 -7.542 8.873 1.00 89.06 107 TYR A CA 1
ATOM 875 C C . TYR A 1 107 ? 5.739 -7.235 7.748 1.00 89.06 107 TYR A C 1
ATOM 877 O O . TYR A 1 107 ? 6.944 -7.464 7.896 1.00 89.06 107 TYR A O 1
ATOM 885 N N . LEU A 1 108 ? 5.245 -6.742 6.611 1.00 91.31 108 LEU A N 1
ATOM 886 C CA . LEU A 1 108 ? 6.102 -6.354 5.494 1.00 91.31 108 LEU A CA 1
ATOM 887 C C . LEU A 1 108 ? 6.743 -4.997 5.777 1.00 91.31 108 LEU A C 1
ATOM 889 O O . LEU A 1 108 ? 6.068 -4.021 6.101 1.00 91.31 108 LEU A O 1
ATOM 893 N N . TYR A 1 109 ? 8.056 -4.939 5.596 1.00 88.12 109 TYR A N 1
ATOM 894 C CA . TYR A 1 109 ? 8.822 -3.707 5.689 1.00 88.12 109 TYR A CA 1
ATOM 895 C C . TYR A 1 109 ? 9.520 -3.447 4.368 1.00 88.12 109 TYR A C 1
ATOM 897 O O . TYR A 1 109 ? 10.067 -4.366 3.751 1.00 88.12 109 TYR A O 1
ATOM 905 N N . ASP A 1 110 ? 9.552 -2.180 3.974 1.00 86.38 110 ASP A N 1
ATOM 906 C CA . ASP A 1 110 ? 10.349 -1.746 2.845 1.00 86.38 110 ASP A CA 1
ATOM 907 C C . ASP A 1 110 ? 11.824 -2.084 3.101 1.00 86.38 110 ASP A C 1
ATOM 909 O O . ASP A 1 110 ? 12.405 -1.754 4.139 1.00 86.38 110 ASP A O 1
ATOM 913 N N . TRP A 1 111 ? 12.440 -2.775 2.150 1.00 88.06 111 TRP A N 1
ATOM 914 C CA . TRP A 1 111 ? 13.784 -3.316 2.300 1.00 88.06 111 TRP A CA 1
ATOM 915 C C . TRP A 1 111 ? 14.849 -2.219 2.361 1.00 88.06 111 TRP A C 1
ATOM 917 O O . TRP A 1 111 ? 15.888 -2.444 2.986 1.00 88.06 111 TRP A O 1
ATOM 927 N N . HIS A 1 112 ? 14.586 -1.049 1.775 1.00 86.75 112 HIS A N 1
ATOM 928 C CA . HIS A 1 112 ? 15.500 0.086 1.800 1.00 86.75 112 HIS A CA 1
ATOM 929 C C . HIS A 1 112 ? 15.299 0.937 3.060 1.00 86.75 112 HIS A C 1
ATOM 931 O O . HIS A 1 112 ? 16.202 1.061 3.884 1.00 86.75 112 HIS A O 1
ATOM 937 N N . THR A 1 113 ? 14.100 1.490 3.252 1.00 81.00 113 THR A N 1
ATOM 938 C CA . THR A 1 113 ? 13.820 2.440 4.342 1.00 81.00 113 THR A CA 1
ATOM 939 C C . THR A 1 113 ? 13.518 1.781 5.685 1.00 81.00 113 THR A C 1
ATOM 941 O O . THR A 1 113 ? 13.495 2.473 6.703 1.00 81.00 113 THR A O 1
ATOM 944 N N . LYS A 1 114 ? 13.284 0.461 5.708 1.00 84.88 114 LYS A N 1
ATOM 945 C CA . LYS A 1 114 ? 12.875 -0.311 6.896 1.00 84.88 114 LYS A CA 1
ATOM 946 C C . LYS A 1 114 ? 11.598 0.220 7.553 1.00 84.88 114 LYS A C 1
ATOM 948 O O . LYS A 1 114 ? 11.386 0.028 8.748 1.00 84.88 114 LYS A O 1
ATOM 953 N N . LYS A 1 115 ? 10.743 0.886 6.776 1.00 84.94 115 LYS A N 1
ATOM 954 C CA . LYS A 1 115 ? 9.430 1.376 7.209 1.00 84.94 115 LYS A CA 1
ATOM 955 C C . LYS A 1 115 ? 8.339 0.353 6.880 1.00 84.94 115 LYS A C 1
ATOM 957 O O . LYS A 1 115 ? 8.497 -0.384 5.906 1.00 84.94 115 LYS A O 1
ATOM 962 N N . PRO A 1 116 ? 7.260 0.282 7.676 1.00 87.44 116 PRO A N 1
ATOM 963 C CA . PRO A 1 116 ? 6.157 -0.635 7.403 1.00 87.44 116 PRO A CA 1
ATOM 964 C C . PRO A 1 116 ? 5.482 -0.289 6.070 1.00 87.44 116 PRO A C 1
ATOM 966 O O . PRO A 1 116 ? 5.322 0.885 5.733 1.00 87.44 116 PRO A O 1
ATOM 969 N N . THR A 1 117 ? 5.110 -1.313 5.303 1.00 86.94 117 THR A N 1
ATOM 970 C CA . THR A 1 117 ? 4.476 -1.155 3.988 1.00 86.94 117 THR A CA 1
ATOM 971 C C . THR A 1 117 ? 2.962 -1.286 4.090 1.00 86.94 117 THR A C 1
ATOM 973 O O . THR A 1 117 ? 2.462 -2.242 4.674 1.00 86.94 117 THR A O 1
ATOM 976 N N . ILE A 1 118 ? 2.237 -0.365 3.453 1.00 87.88 118 ILE A N 1
ATOM 977 C CA . ILE A 1 118 ? 0.785 -0.449 3.266 1.00 87.88 118 ILE A CA 1
ATOM 978 C C . ILE A 1 118 ? 0.462 -0.842 1.823 1.00 87.88 118 ILE A C 1
ATOM 980 O O . ILE A 1 118 ? 1.147 -0.426 0.886 1.00 87.88 118 ILE A O 1
ATOM 984 N N . PHE A 1 119 ? -0.592 -1.632 1.631 1.00 83.62 119 PHE A N 1
ATOM 985 C CA . PHE A 1 119 ? -1.087 -1.958 0.298 1.00 83.62 119 PHE A CA 1
ATOM 986 C C . PHE A 1 119 ? -2.142 -0.942 -0.127 1.00 83.62 119 PHE A C 1
ATOM 988 O O . PHE A 1 119 ? -3.144 -0.753 0.556 1.00 83.62 119 PHE A O 1
ATOM 995 N N . ARG A 1 120 ? -1.922 -0.308 -1.281 1.00 82.31 120 ARG A N 1
ATOM 996 C CA . ARG A 1 120 ? -2.857 0.645 -1.881 1.00 82.31 120 ARG A CA 1
ATOM 997 C C . ARG A 1 120 ? -3.090 0.286 -3.340 1.00 82.31 120 ARG A C 1
ATOM 999 O O . ARG A 1 120 ? -2.138 0.094 -4.095 1.00 82.31 120 ARG A O 1
ATOM 1006 N N . ALA A 1 121 ? -4.355 0.226 -3.743 1.00 79.81 121 ALA A N 1
ATOM 1007 C CA . ALA A 1 121 ? -4.707 0.085 -5.147 1.00 79.81 121 ALA A CA 1
ATOM 1008 C C . ALA A 1 121 ? -4.352 1.381 -5.892 1.00 79.81 121 ALA A C 1
ATOM 1010 O O . ALA A 1 121 ? -4.789 2.465 -5.509 1.00 79.81 121 ALA A O 1
ATOM 1011 N N . THR A 1 122 ? -3.540 1.266 -6.939 1.00 79.00 122 THR A N 1
ATOM 1012 C CA . THR A 1 122 ? -3.177 2.377 -7.825 1.00 79.00 122 THR A CA 1
ATOM 1013 C C . THR A 1 122 ? -3.265 1.906 -9.270 1.00 79.00 122 THR A C 1
ATOM 1015 O O . THR A 1 122 ? -3.064 0.723 -9.553 1.00 79.00 122 THR A O 1
ATOM 1018 N N . GLU A 1 123 ? -3.595 2.815 -10.183 1.00 79.75 123 GLU A N 1
ATOM 1019 C CA . GLU A 1 123 ? -3.554 2.520 -11.613 1.00 79.75 123 GLU A CA 1
ATOM 1020 C C . GLU A 1 123 ? -2.094 2.414 -12.052 1.00 79.75 123 GLU A C 1
ATOM 1022 O O . GLU A 1 123 ? -1.312 3.354 -11.905 1.00 79.75 123 GLU A O 1
ATOM 1027 N N . GLN A 1 124 ? -1.709 1.245 -12.555 1.00 78.69 124 GLN A N 1
ATOM 1028 C CA . GLN A 1 124 ? -0.348 0.970 -12.995 1.00 78.69 124 GLN A CA 1
ATOM 1029 C C . GLN A 1 124 ? -0.368 0.190 -14.303 1.00 78.69 124 GLN A C 1
ATOM 1031 O O . GLN A 1 124 ? -1.286 -0.584 -14.585 1.00 78.69 124 GLN A O 1
ATOM 1036 N N . TRP A 1 125 ? 0.670 0.401 -15.105 1.00 87.25 125 TRP A N 1
ATOM 1037 C CA . TRP A 1 125 ? 0.888 -0.338 -16.338 1.00 87.25 125 TRP A CA 1
ATOM 1038 C C . TRP A 1 125 ? 1.654 -1.618 -16.024 1.00 87.25 125 TRP A C 1
ATOM 1040 O O . TRP A 1 125 ? 2.756 -1.569 -15.481 1.00 87.25 125 TRP A O 1
ATOM 1050 N N . PHE A 1 126 ? 1.085 -2.759 -16.399 1.00 80.69 126 PHE A N 1
ATOM 1051 C CA . PHE A 1 126 ? 1.719 -4.064 -16.245 1.00 80.69 126 PHE A CA 1
ATOM 1052 C C . PHE A 1 126 ? 2.052 -4.640 -17.619 1.00 80.69 126 PHE A C 1
ATOM 1054 O O . PHE A 1 126 ? 1.225 -4.620 -18.531 1.00 80.69 126 PHE A O 1
ATOM 1061 N N . ALA A 1 127 ? 3.264 -5.170 -17.769 1.00 80.44 127 ALA A N 1
ATOM 1062 C CA . ALA A 1 127 ? 3.630 -5.954 -18.941 1.00 80.44 127 ALA A CA 1
ATOM 1063 C C . ALA A 1 127 ? 3.186 -7.409 -18.736 1.00 80.44 127 ALA A C 1
ATOM 1065 O O . ALA A 1 127 ? 3.538 -8.029 -17.730 1.00 80.44 127 ALA A O 1
ATOM 1066 N N . SER A 1 128 ? 2.426 -7.964 -19.684 1.00 80.94 128 SER A N 1
ATOM 1067 C CA . SER A 1 128 ? 2.066 -9.385 -19.642 1.00 80.94 128 SER A CA 1
ATOM 1068 C C . SER A 1 128 ? 3.305 -10.247 -19.876 1.00 80.94 128 SER A C 1
ATOM 1070 O O . SER A 1 128 ? 4.032 -10.050 -20.849 1.00 80.94 128 SER A O 1
ATOM 1072 N N . MET A 1 129 ? 3.529 -11.213 -18.986 1.00 77.94 129 MET A N 1
ATOM 1073 C CA . MET A 1 129 ? 4.643 -1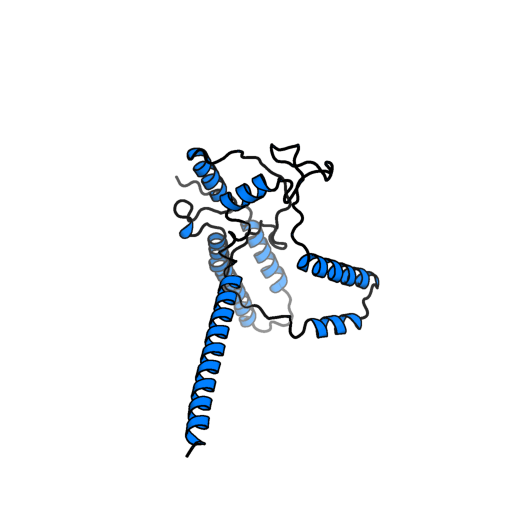2.161 -19.083 1.00 77.94 129 MET A CA 1
ATOM 1074 C C . MET A 1 129 ? 4.272 -13.448 -19.827 1.00 77.94 129 MET A C 1
ATOM 1076 O O . MET A 1 129 ? 5.150 -14.243 -20.145 1.00 77.94 129 MET A O 1
ATOM 1080 N N . GLU A 1 130 ? 2.992 -13.674 -20.121 1.00 78.00 130 GLU A N 1
ATOM 1081 C CA . GLU A 1 130 ? 2.498 -14.963 -20.623 1.00 78.00 130 GLU A CA 1
ATOM 1082 C C . GLU A 1 130 ? 3.079 -15.327 -21.998 1.00 78.00 130 GLU A C 1
ATOM 1084 O O . GLU A 1 130 ? 3.446 -16.476 -22.234 1.00 78.00 130 GLU A O 1
ATOM 1089 N N . GLY A 1 131 ? 3.278 -14.331 -22.869 1.00 79.31 131 GLY A N 1
ATOM 1090 C CA . GLY A 1 131 ? 3.785 -14.542 -24.229 1.00 79.31 131 GLY A CA 1
ATOM 1091 C C . GLY A 1 131 ? 5.253 -14.975 -24.324 1.00 79.31 131 GLY A C 1
ATOM 1092 O O . GLY A 1 131 ? 5.657 -15.505 -25.353 1.00 79.31 131 GLY A O 1
ATOM 1093 N N . PHE A 1 132 ? 6.056 -14.766 -23.278 1.00 84.56 132 PHE A N 1
ATOM 1094 C CA . PHE A 1 132 ? 7.480 -15.129 -23.279 1.00 84.56 132 PHE A CA 1
ATOM 1095 C C . PHE A 1 132 ? 7.900 -15.967 -22.072 1.00 84.56 132 PHE A C 1
ATOM 1097 O O . PHE A 1 132 ? 9.064 -16.355 -21.987 1.00 84.56 132 PHE A O 1
ATOM 1104 N N . TYR A 1 133 ? 6.975 -16.285 -21.160 1.00 80.81 133 TYR A N 1
ATOM 1105 C CA . TYR A 1 133 ? 7.274 -17.075 -19.969 1.00 80.81 133 TYR A CA 1
ATOM 1106 C C . TYR A 1 133 ? 7.897 -18.424 -20.334 1.00 80.81 133 TYR A C 1
ATOM 1108 O O . TYR A 1 133 ? 8.970 -18.751 -19.835 1.00 80.81 133 TYR A O 1
ATOM 1116 N N . GLN A 1 134 ? 7.280 -19.171 -21.257 1.00 81.69 134 GLN A N 1
ATOM 1117 C CA . GLN A 1 134 ? 7.789 -20.487 -21.648 1.00 81.69 134 GLN A CA 1
ATOM 1118 C C . GLN A 1 134 ? 9.166 -20.391 -22.315 1.00 81.69 134 GLN A C 1
ATOM 1120 O O . GLN A 1 134 ? 10.088 -21.090 -21.913 1.00 81.69 134 GLN A O 1
ATOM 1125 N N . ALA A 1 135 ? 9.337 -19.455 -23.253 1.00 86.25 135 ALA A N 1
ATOM 1126 C CA . ALA A 1 135 ? 10.617 -19.234 -23.923 1.00 86.25 135 ALA A CA 1
ATOM 1127 C C . ALA A 1 135 ? 11.735 -18.835 -22.939 1.00 86.25 135 ALA A C 1
ATOM 1129 O O . ALA A 1 135 ? 12.874 -19.276 -23.080 1.00 86.25 135 ALA A O 1
ATOM 1130 N N . ALA A 1 136 ? 11.416 -18.030 -21.920 1.00 87.94 136 ALA A N 1
ATOM 1131 C CA . ALA A 1 136 ? 12.358 -17.667 -20.866 1.00 87.94 136 ALA A CA 1
ATOM 1132 C C . ALA A 1 136 ? 12.716 -18.869 -19.975 1.00 87.94 136 ALA A C 1
ATOM 1134 O O . ALA A 1 136 ? 13.886 -19.054 -19.647 1.00 87.94 136 ALA A O 1
ATOM 1135 N N . MET A 1 137 ? 11.738 -19.706 -19.612 1.00 83.50 137 MET A N 1
ATOM 1136 C CA . MET A 1 137 ? 11.983 -20.917 -18.820 1.00 83.50 137 MET A CA 1
ATOM 1137 C C . MET A 1 137 ? 12.824 -21.948 -19.583 1.00 83.50 137 MET A C 1
ATOM 1139 O O . MET A 1 137 ? 13.729 -22.537 -18.991 1.00 83.50 137 MET A O 1
ATOM 1143 N N . ASP A 1 138 ? 12.579 -22.123 -20.884 1.00 89.00 138 ASP A N 1
ATOM 1144 C CA . ASP A 1 138 ? 13.386 -22.991 -21.749 1.00 89.00 138 ASP A CA 1
ATOM 1145 C C . ASP A 1 138 ? 14.832 -22.470 -21.830 1.00 89.00 138 ASP A C 1
ATOM 1147 O O . ASP A 1 138 ? 15.788 -23.228 -21.668 1.00 89.00 138 ASP A O 1
ATOM 1151 N N . ALA A 1 139 ? 15.010 -21.151 -21.976 1.00 89.06 139 ALA A N 1
ATOM 1152 C CA . ALA A 1 139 ? 16.329 -20.521 -21.985 1.00 89.06 139 ALA A CA 1
ATOM 1153 C C . ALA A 1 139 ? 17.086 -20.701 -20.656 1.00 89.06 139 ALA A C 1
ATOM 1155 O O . ALA A 1 139 ? 18.284 -20.982 -20.677 1.00 89.06 139 ALA A O 1
ATOM 1156 N N . ILE A 1 140 ? 16.403 -20.594 -19.507 1.00 86.94 140 ILE A N 1
ATOM 1157 C CA . ILE A 1 140 ? 17.000 -20.809 -18.175 1.00 86.94 140 ILE A CA 1
ATOM 1158 C C . ILE A 1 140 ? 17.574 -22.225 -18.040 1.00 86.94 140 ILE A C 1
ATOM 1160 O O . ILE A 1 140 ? 18.625 -22.388 -17.421 1.00 86.94 140 ILE A O 1
ATOM 1164 N N . GLY A 1 141 ? 16.943 -23.234 -18.651 1.00 84.19 141 GLY A N 1
ATOM 1165 C CA . GLY A 1 141 ? 17.437 -24.616 -18.640 1.00 84.19 141 GLY A CA 1
ATOM 1166 C C . GLY A 1 141 ? 18.797 -24.802 -19.325 1.00 84.19 141 GLY A C 1
ATOM 1167 O O . GLY A 1 141 ? 19.514 -25.753 -19.025 1.00 84.19 141 GLY A O 1
ATOM 1168 N N . HIS A 1 142 ? 19.184 -23.886 -20.216 1.00 86.75 142 HIS A N 1
ATOM 1169 C CA . HIS A 1 142 ? 20.478 -23.905 -20.901 1.00 86.75 142 HIS A CA 1
ATOM 1170 C C . HIS A 1 142 ? 21.544 -23.030 -20.217 1.00 86.75 142 HIS A C 1
ATOM 1172 O O . HIS A 1 142 ? 22.702 -23.025 -20.646 1.00 86.75 142 HIS A O 1
ATOM 1178 N N . VAL A 1 143 ? 21.187 -22.288 -19.162 1.00 86.50 143 VAL A N 1
ATOM 1179 C CA . VAL A 1 143 ? 22.127 -21.450 -18.409 1.00 86.50 143 VAL A CA 1
ATOM 1180 C C . VAL A 1 143 ? 22.899 -22.319 -17.425 1.00 86.50 143 VAL A C 1
ATOM 1182 O O . VAL A 1 143 ? 22.330 -22.935 -16.533 1.00 86.50 143 VAL A O 1
ATOM 1185 N N . LYS A 1 144 ? 24.227 -22.332 -17.556 1.00 84.38 144 LYS A N 1
ATOM 1186 C CA . LYS A 1 144 ? 25.105 -22.984 -16.584 1.00 84.38 144 LYS A CA 1
ATOM 1187 C C . LYS A 1 144 ? 25.2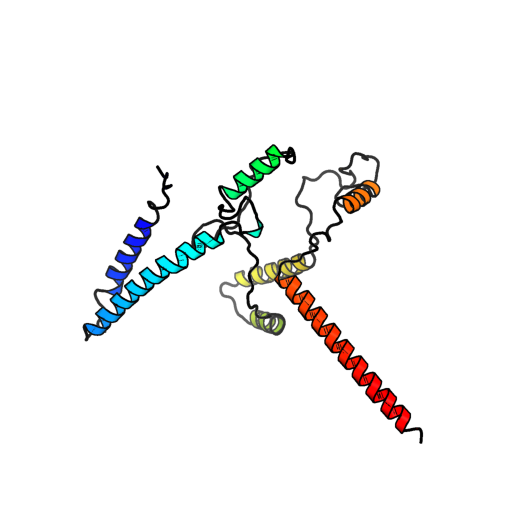60 -22.098 -15.348 1.00 84.38 144 LYS A C 1
ATOM 1189 O O . LYS A 1 144 ? 25.958 -21.084 -15.402 1.00 84.38 144 LYS A O 1
ATOM 1194 N N . TRP A 1 145 ? 24.672 -22.506 -14.228 1.00 80.56 145 TRP A N 1
ATOM 1195 C CA . TRP A 1 145 ? 24.805 -21.793 -12.959 1.00 80.56 145 TRP A CA 1
ATOM 1196 C C . TRP A 1 145 ? 26.098 -22.187 -12.236 1.00 80.56 145 TRP A C 1
ATOM 1198 O O . TRP A 1 145 ? 26.435 -23.364 -12.107 1.00 80.56 145 TRP A O 1
ATOM 1208 N N . ILE A 1 146 ? 26.850 -21.197 -11.752 1.00 85.12 146 ILE A N 1
ATOM 1209 C CA . ILE A 1 146 ? 28.054 -21.414 -10.941 1.00 85.12 146 ILE A CA 1
ATOM 1210 C C . ILE A 1 146 ? 27.901 -20.584 -9.662 1.00 85.12 146 ILE A C 1
ATOM 1212 O O . ILE A 1 146 ? 27.876 -19.358 -9.760 1.00 85.12 146 ILE A O 1
ATOM 1216 N N . PRO A 1 147 ? 27.818 -21.203 -8.467 1.00 78.44 147 PRO A N 1
ATOM 1217 C CA . PRO A 1 147 ? 27.896 -22.640 -8.170 1.00 78.44 147 PRO A CA 1
ATOM 1218 C C . PRO A 1 147 ? 26.611 -23.422 -8.522 1.00 78.44 147 PRO A C 1
ATOM 1220 O O . PRO A 1 147 ? 25.508 -22.890 -8.450 1.00 78.44 147 PRO A O 1
ATOM 1223 N N . ALA A 1 148 ? 26.752 -24.721 -8.818 1.00 67.50 148 ALA A N 1
ATOM 1224 C CA . ALA A 1 148 ? 25.669 -25.603 -9.293 1.00 67.50 148 ALA A CA 1
ATOM 1225 C C . ALA A 1 148 ? 24.472 -25.763 -8.327 1.00 67.50 148 ALA A C 1
ATOM 1227 O O . ALA A 1 148 ? 23.406 -26.218 -8.719 1.00 67.50 148 ALA A O 1
ATOM 1228 N N . LYS A 1 149 ? 24.613 -25.350 -7.060 1.00 64.31 149 LYS A N 1
ATOM 1229 C CA . LYS A 1 149 ? 23.549 -25.420 -6.044 1.00 64.31 149 LYS A CA 1
ATOM 1230 C C . LYS A 1 149 ? 22.358 -24.484 -6.329 1.00 64.31 149 LYS A C 1
ATOM 1232 O O . LYS A 1 149 ? 21.335 -24.593 -5.668 1.00 64.31 149 LYS A O 1
ATOM 1237 N N . MET A 1 150 ? 22.478 -23.569 -7.294 1.00 57.50 150 MET A N 1
ATOM 1238 C CA . MET A 1 150 ? 21.404 -22.641 -7.674 1.00 57.50 150 MET A CA 1
ATOM 1239 C C . MET A 1 150 ? 20.235 -23.333 -8.403 1.00 57.50 150 MET A C 1
ATOM 1241 O O . MET A 1 150 ? 19.100 -22.880 -8.295 1.00 57.50 150 MET A O 1
ATOM 1245 N N . GLU A 1 151 ? 20.485 -24.445 -9.101 1.00 58.53 151 GLU A N 1
ATOM 1246 C CA . GLU A 1 151 ? 19.459 -25.169 -9.876 1.00 58.53 151 GLU A CA 1
ATOM 1247 C C . GLU A 1 151 ? 18.402 -25.847 -8.980 1.00 58.53 151 GLU A C 1
ATOM 1249 O O . GLU A 1 151 ? 17.245 -25.982 -9.362 1.00 58.53 151 GLU A O 1
ATOM 1254 N N . GLU A 1 152 ? 18.754 -26.201 -7.740 1.00 60.59 152 GLU A N 1
ATOM 1255 C CA . GLU A 1 152 ? 17.805 -26.753 -6.760 1.00 60.59 152 GLU A CA 1
ATOM 1256 C C . GLU A 1 152 ? 16.797 -25.692 -6.270 1.00 60.59 152 GLU A C 1
ATOM 1258 O O . GLU A 1 152 ? 15.651 -26.007 -5.942 1.00 60.59 152 GLU A O 1
ATOM 1263 N N . PHE A 1 153 ? 17.192 -24.412 -6.253 1.00 60.81 153 PHE A N 1
ATOM 1264 C CA . PHE A 1 153 ? 16.298 -23.316 -5.870 1.00 60.81 153 PHE A CA 1
ATOM 1265 C C . PHE A 1 153 ? 15.250 -23.032 -6.947 1.00 60.81 153 PHE A C 1
ATOM 1267 O O . PHE A 1 153 ? 14.093 -22.789 -6.607 1.00 60.81 153 PHE A O 1
ATOM 1274 N N . THR A 1 154 ? 15.627 -23.109 -8.228 1.00 61.31 154 THR A N 1
ATOM 1275 C CA . THR A 1 154 ? 14.707 -22.840 -9.342 1.00 61.31 154 THR A CA 1
ATOM 1276 C C . THR A 1 154 ? 13.638 -23.926 -9.478 1.00 61.31 154 THR A C 1
ATOM 1278 O O . THR A 1 154 ? 12.480 -23.607 -9.753 1.00 61.31 154 THR A O 1
ATOM 1281 N N . GLU A 1 155 ? 13.977 -25.191 -9.207 1.00 66.19 155 GLU A N 1
ATOM 1282 C CA . GLU A 1 155 ? 13.003 -26.292 -9.203 1.00 66.19 155 GLU A CA 1
ATOM 1283 C C . GLU A 1 155 ? 12.032 -26.195 -8.018 1.00 66.19 155 GLU A C 1
ATOM 1285 O O . GLU A 1 155 ? 10.814 -26.281 -8.185 1.00 66.19 155 GLU A O 1
ATOM 1290 N N . LYS A 1 156 ? 12.543 -25.879 -6.823 1.00 65.06 156 LYS A N 1
ATOM 1291 C CA . LYS A 1 156 ? 11.706 -25.647 -5.638 1.00 65.06 156 LYS A CA 1
ATOM 1292 C C . LYS A 1 156 ? 10.728 -24.481 -5.832 1.00 65.06 156 LYS A C 1
ATOM 1294 O O . LYS A 1 156 ? 9.600 -24.513 -5.339 1.00 65.06 156 LYS A O 1
ATOM 1299 N N . GLU A 1 157 ? 11.141 -23.444 -6.555 1.00 62.69 157 GLU A N 1
ATOM 1300 C CA . GLU A 1 157 ? 10.304 -22.284 -6.872 1.00 62.69 157 GLU A CA 1
ATOM 1301 C C . GLU A 1 157 ? 9.208 -22.617 -7.905 1.00 62.69 157 GLU A C 1
ATOM 1303 O O . GLU A 1 157 ? 8.065 -22.166 -7.764 1.00 62.69 157 GLU A O 1
ATOM 1308 N N . ARG A 1 158 ? 9.505 -23.492 -8.878 1.00 61.53 158 ARG A N 1
ATOM 1309 C CA . ARG A 1 158 ? 8.531 -24.065 -9.828 1.00 61.53 158 ARG A CA 1
ATOM 1310 C C . ARG A 1 158 ? 7.443 -24.879 -9.112 1.00 61.53 158 ARG A C 1
ATOM 1312 O O . ARG A 1 158 ? 6.254 -24.702 -9.407 1.00 61.53 158 ARG A O 1
ATOM 1319 N N . GLU A 1 159 ? 7.813 -25.706 -8.135 1.00 59.75 159 GLU A N 1
ATOM 1320 C CA . GLU A 1 159 ? 6.861 -26.467 -7.310 1.00 59.75 159 GLU A CA 1
ATOM 1321 C C . GLU A 1 159 ? 5.988 -25.547 -6.441 1.00 59.75 159 GLU A C 1
ATOM 1323 O O . GLU A 1 159 ? 4.759 -25.681 -6.411 1.00 59.75 159 GLU A O 1
ATOM 1328 N N . LEU A 1 160 ? 6.595 -24.550 -5.786 1.00 59.69 160 LEU A N 1
ATOM 1329 C CA . LEU A 1 160 ? 5.879 -23.584 -4.949 1.00 59.69 160 LEU A CA 1
ATOM 1330 C C . LEU A 1 160 ? 4.841 -22.793 -5.752 1.00 59.69 160 LEU A C 1
ATOM 1332 O O . LEU A 1 160 ? 3.700 -22.658 -5.301 1.00 59.69 160 LEU A O 1
ATOM 1336 N N . ARG A 1 161 ? 5.176 -22.318 -6.956 1.00 55.66 161 ARG A N 1
ATOM 1337 C CA . ARG A 1 161 ? 4.254 -21.527 -7.788 1.00 55.66 161 ARG A CA 1
ATOM 1338 C C . ARG A 1 161 ? 3.087 -22.359 -8.327 1.00 55.66 161 ARG A C 1
ATOM 1340 O O . ARG A 1 161 ? 1.945 -21.905 -8.280 1.00 55.66 161 ARG A O 1
ATOM 1347 N N . THR A 1 162 ? 3.350 -23.597 -8.741 1.00 56.12 162 THR A N 1
ATOM 1348 C CA . THR A 1 162 ? 2.316 -24.545 -9.202 1.00 56.12 162 THR A CA 1
ATOM 1349 C C . THR A 1 162 ? 1.377 -24.942 -8.059 1.00 56.12 162 THR A C 1
ATOM 1351 O O . THR A 1 162 ? 0.157 -25.000 -8.235 1.00 56.12 162 THR A O 1
ATOM 1354 N N . SER A 1 163 ? 1.921 -25.106 -6.847 1.00 50.19 163 SER A N 1
ATOM 1355 C CA . SER A 1 163 ? 1.117 -25.326 -5.642 1.00 50.19 163 SER A CA 1
ATOM 1356 C C . SER A 1 163 ? 0.284 -24.098 -5.261 1.00 50.19 163 SER A C 1
ATOM 1358 O O . SER A 1 163 ? -0.817 -24.248 -4.757 1.00 50.19 163 SER A O 1
ATOM 1360 N N . SER A 1 164 ? 0.759 -22.878 -5.532 1.00 51.59 164 SER A N 1
ATOM 1361 C CA . SER A 1 164 ? 0.057 -21.626 -5.199 1.00 51.59 164 SER A CA 1
ATOM 1362 C C . SER A 1 164 ? -1.168 -21.385 -6.084 1.00 51.59 164 SER A C 1
ATOM 1364 O O . SER A 1 164 ? -2.176 -20.881 -5.603 1.00 51.59 164 SER A O 1
ATOM 1366 N N . LEU A 1 165 ? -1.102 -21.785 -7.358 1.00 46.09 165 LEU A N 1
ATOM 1367 C CA . LEU A 1 165 ? -2.228 -21.721 -8.301 1.00 46.09 165 LEU A CA 1
ATOM 1368 C C . LEU A 1 165 ? -3.295 -22.796 -8.025 1.00 46.09 165 LEU A C 1
ATOM 1370 O O . LEU A 1 165 ? -4.445 -22.639 -8.421 1.00 46.09 165 LEU A O 1
ATOM 1374 N N . THR A 1 166 ? -2.930 -23.872 -7.324 1.00 35.94 166 THR A N 1
ATOM 1375 C CA . THR A 1 166 ? -3.836 -24.966 -6.924 1.00 35.94 166 THR A CA 1
ATOM 1376 C C . THR A 1 166 ? -4.246 -24.908 -5.448 1.00 35.94 166 THR A C 1
ATOM 1378 O O . THR A 1 166 ? -5.166 -25.613 -5.025 1.00 35.94 166 THR A O 1
ATOM 1381 N N . ARG A 1 167 ? -3.624 -24.033 -4.649 1.00 32.38 167 ARG A N 1
ATOM 1382 C CA . ARG A 1 167 ? -3.936 -23.831 -3.234 1.00 32.38 167 ARG A CA 1
ATOM 1383 C C . ARG A 1 167 ? -5.214 -23.002 -3.097 1.00 32.38 167 ARG A C 1
ATOM 1385 O O . ARG A 1 167 ? -5.165 -21.781 -2.981 1.00 32.38 167 ARG A O 1
ATOM 1392 N N . LYS A 1 168 ? -6.359 -23.679 -2.954 1.00 39.75 168 LYS A N 1
ATOM 1393 C CA . LYS A 1 168 ? -7.374 -23.199 -2.000 1.00 39.75 168 LYS A CA 1
ATOM 1394 C C . LYS A 1 168 ? -6.643 -23.029 -0.667 1.00 39.75 168 LYS A C 1
ATOM 1396 O O . LYS A 1 168 ? -6.016 -23.983 -0.211 1.00 39.75 168 LYS A O 1
ATOM 1401 N N . GLN A 1 169 ? -6.611 -21.818 -0.113 1.00 32.59 169 GLN A N 1
ATOM 1402 C CA . GLN A 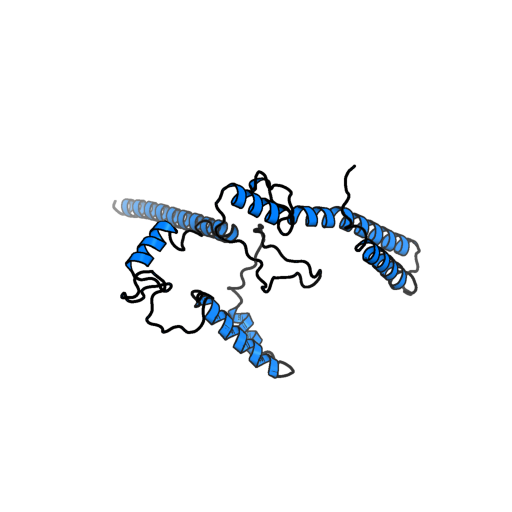1 169 ? -5.899 -21.554 1.139 1.00 32.59 169 GLN A CA 1
ATOM 1403 C C . GLN A 1 169 ? -6.316 -22.586 2.204 1.00 32.59 169 GLN A C 1
ATOM 1405 O O . GLN A 1 169 ? -7.507 -22.688 2.498 1.00 32.59 169 GLN A O 1
ATOM 1410 N N . PRO A 1 170 ? -5.386 -23.369 2.782 1.00 33.38 170 PRO A N 1
ATOM 1411 C CA . PRO A 1 170 ? -5.677 -24.081 4.006 1.00 33.38 170 PRO A CA 1
ATOM 1412 C C . PRO A 1 170 ? -5.712 -23.034 5.114 1.00 33.38 170 PRO A C 1
ATOM 1414 O O . PRO A 1 170 ? -4.742 -22.299 5.305 1.00 33.38 170 PRO A O 1
ATOM 1417 N N . ASN A 1 171 ? -6.849 -22.956 5.802 1.00 34.53 171 ASN A N 1
ATOM 1418 C CA . ASN A 1 171 ? -7.041 -22.112 6.972 1.00 34.53 171 ASN A CA 1
ATOM 1419 C C . ASN A 1 171 ? -5.860 -22.289 7.933 1.00 34.53 171 ASN A C 1
ATOM 1421 O O . ASN A 1 171 ? -5.624 -23.376 8.461 1.00 34.53 171 ASN A O 1
ATOM 1425 N N . THR A 1 172 ? -5.112 -21.217 8.169 1.00 33.47 172 THR A N 1
ATOM 1426 C CA . THR A 1 172 ? -4.185 -21.144 9.292 1.00 33.47 172 THR A CA 1
ATOM 1427 C C . THR A 1 172 ? -5.006 -21.031 10.567 1.00 33.47 172 THR A C 1
ATOM 1429 O O . THR A 1 172 ? -5.518 -19.963 10.887 1.00 33.47 172 THR A O 1
ATOM 1432 N N . GLY A 1 173 ? -5.143 -22.145 11.282 1.00 31.80 173 GLY A N 1
ATOM 1433 C CA . GLY A 1 173 ? -5.773 -22.178 12.592 1.00 31.80 173 GLY A CA 1
ATOM 1434 C C . GLY A 1 173 ? -5.842 -23.584 13.170 1.00 31.80 173 GLY A C 1
ATOM 1435 O O . GLY A 1 173 ? -6.572 -24.426 12.667 1.00 31.80 173 GLY A O 1
ATOM 1436 N N . SER A 1 174 ? -5.148 -23.768 14.290 1.00 30.88 174 SER A N 1
ATOM 1437 C CA . SER A 1 174 ? -5.223 -24.881 15.245 1.00 30.88 174 SER A CA 1
ATOM 1438 C C . SER A 1 174 ? -4.485 -26.194 14.938 1.00 30.88 174 SER A C 1
ATOM 1440 O O . SER A 1 174 ? -4.543 -26.780 13.863 1.00 30.88 174 SER A O 1
ATOM 1442 N N . LYS A 1 175 ? -3.752 -26.603 15.981 1.00 38.78 175 LYS A N 1
ATOM 1443 C CA . LYS A 1 175 ? -3.149 -27.910 16.244 1.00 38.78 175 LYS A CA 1
ATOM 1444 C C . LYS A 1 175 ? -4.066 -29.061 15.837 1.00 38.78 175 LYS A C 1
ATOM 1446 O O . LYS A 1 175 ? -5.272 -28.962 16.010 1.00 38.78 175 LYS A O 1
ATOM 1451 N N . GLU A 1 176 ? -3.441 -30.158 15.415 1.00 42.53 176 GLU A N 1
ATOM 1452 C CA . GLU A 1 176 ? -4.026 -31.490 15.245 1.00 42.53 176 GLU A CA 1
ATOM 1453 C C . GLU A 1 176 ? -5.026 -31.821 16.368 1.00 42.53 176 GLU A C 1
ATOM 1455 O O . GLU A 1 176 ? -4.664 -32.282 17.450 1.00 42.53 176 GLU A O 1
ATOM 1460 N N . THR A 1 177 ? -6.305 -31.580 16.107 1.00 38.91 177 THR A N 1
ATOM 1461 C CA . THR A 1 177 ? -7.423 -32.182 16.828 1.00 38.91 177 THR A CA 1
ATOM 1462 C C . THR A 1 177 ? -8.138 -33.072 15.827 1.00 38.91 177 THR A C 1
ATOM 1464 O O . THR A 1 177 ? -8.372 -32.638 14.702 1.00 38.91 177 THR A O 1
ATOM 1467 N N . ASN A 1 178 ? -8.389 -34.323 16.226 1.00 43.31 178 ASN A N 1
ATOM 1468 C CA . ASN A 1 178 ? -9.026 -35.396 15.453 1.00 43.31 178 ASN A CA 1
ATOM 1469 C C . ASN A 1 178 ? -9.882 -34.900 14.277 1.00 43.31 178 ASN A C 1
ATOM 1471 O O . ASN A 1 178 ? -10.829 -34.144 14.477 1.00 43.31 178 ASN A O 1
ATOM 1475 N N . LEU A 1 179 ? -9.575 -35.399 13.075 1.00 54.81 179 LEU A N 1
ATOM 1476 C CA . LEU A 1 179 ? -10.154 -35.010 11.779 1.00 54.81 179 LEU A CA 1
ATOM 1477 C C . LEU A 1 179 ? -11.690 -35.184 11.663 1.00 54.81 179 LEU A C 1
ATOM 1479 O O . LEU A 1 179 ? -12.258 -34.872 10.619 1.00 54.81 179 LEU A O 1
ATOM 1483 N N . ASP A 1 180 ? -12.347 -35.663 12.720 1.00 58.09 180 ASP A N 1
ATOM 1484 C CA . ASP A 1 180 ? -13.764 -36.022 12.766 1.00 58.09 180 ASP A CA 1
ATOM 1485 C C . ASP A 1 180 ? -14.610 -35.130 13.701 1.00 58.09 180 ASP A C 1
ATOM 1487 O O . ASP A 1 180 ? -15.830 -35.293 13.737 1.00 58.09 180 ASP A O 1
ATOM 1491 N N . GLU A 1 181 ? -14.020 -34.189 14.455 1.00 69.88 181 GLU A N 1
ATOM 1492 C CA . GLU A 1 181 ? -14.780 -33.321 15.373 1.00 69.88 181 GLU A CA 1
ATOM 1493 C C . GLU A 1 181 ? -15.143 -31.974 14.723 1.00 69.88 181 GLU A C 1
ATOM 1495 O O . GLU A 1 181 ? -14.295 -31.257 14.188 1.00 69.88 181 GLU A O 1
ATOM 1500 N N . VAL A 1 182 ? -16.425 -31.606 14.782 1.00 73.50 182 VAL A N 1
ATOM 1501 C CA . VAL A 1 182 ? -16.901 -30.284 14.354 1.00 73.50 182 VAL A CA 1
ATOM 1502 C C . VAL A 1 182 ? -16.689 -29.229 15.443 1.00 73.50 182 VAL A C 1
ATOM 1504 O O . VAL A 1 182 ? -16.915 -29.471 16.624 1.00 73.50 182 VAL A O 1
ATOM 1507 N N . LEU A 1 183 ? -16.328 -28.016 15.029 1.00 74.81 183 LEU A N 1
ATOM 1508 C CA . LEU A 1 183 ? -16.136 -26.826 15.864 1.00 74.81 183 LEU A CA 1
ATOM 1509 C C . LEU A 1 183 ? -17.456 -26.142 16.260 1.00 74.81 183 LEU A C 1
ATOM 1511 O O . LEU A 1 183 ? -17.479 -25.267 17.124 1.00 74.81 183 LEU A O 1
ATOM 1515 N N . CYS A 1 184 ? -18.568 -26.512 15.622 1.00 73.00 184 CYS A N 1
ATOM 1516 C CA . CYS A 1 184 ? -19.892 -26.008 15.979 1.00 73.00 184 CYS A CA 1
ATOM 1517 C C . CYS A 1 184 ? -20.434 -26.681 17.255 1.00 73.00 184 CYS A C 1
ATOM 1519 O O . CYS A 1 184 ? -19.967 -27.738 17.675 1.00 73.00 184 CYS A O 1
ATOM 1521 N N . ARG A 1 185 ? -21.495 -26.116 17.852 1.00 76.50 185 ARG A N 1
ATOM 1522 C CA . ARG A 1 185 ? -22.164 -26.702 19.035 1.00 76.50 185 ARG A CA 1
ATOM 1523 C C . ARG A 1 185 ? -22.694 -28.127 18.780 1.00 76.50 185 ARG A C 1
ATOM 1525 O O . ARG A 1 185 ? -22.891 -28.885 19.725 1.00 76.50 185 ARG A O 1
ATOM 1532 N N . HIS A 1 186 ? -22.901 -28.506 17.519 1.00 80.12 186 HIS A N 1
ATOM 1533 C CA . HIS A 1 186 ? -23.427 -29.808 17.107 1.00 80.12 186 HIS A CA 1
ATOM 1534 C C . HIS A 1 186 ? -22.344 -30.898 17.026 1.00 80.12 186 HIS A C 1
ATOM 1536 O O . HIS A 1 186 ? -22.142 -31.478 15.963 1.00 80.12 186 HIS A O 1
ATOM 1542 N N . LYS A 1 187 ? -21.682 -31.207 18.148 1.00 76.50 187 LYS A N 1
ATOM 1543 C CA . LYS A 1 187 ? -20.554 -32.163 18.226 1.00 76.50 187 LYS A CA 1
ATOM 1544 C C . LYS A 1 187 ? -20.829 -33.577 17.691 1.00 76.50 187 LYS A C 1
ATOM 1546 O O . LYS A 1 187 ? -19.894 -34.296 17.370 1.00 76.50 187 LYS A O 1
ATOM 1551 N N . GLU A 1 188 ? -22.092 -33.982 17.591 1.00 75.50 188 GLU A N 1
ATOM 1552 C CA . GLU A 1 188 ? -22.502 -35.317 17.123 1.00 75.50 188 GLU A CA 1
ATOM 1553 C C . GLU A 1 188 ? -22.614 -35.431 15.592 1.00 75.50 188 GLU A C 1
ATOM 1555 O O . GLU A 1 188 ? -22.937 -36.494 15.060 1.00 75.50 188 GLU A O 1
ATOM 1560 N N . ARG A 1 189 ? -22.391 -34.336 14.856 1.00 76.88 189 ARG A N 1
ATOM 1561 C CA . ARG A 1 189 ? -22.576 -34.285 13.402 1.00 76.88 189 ARG A CA 1
ATOM 1562 C C . ARG A 1 189 ? -21.245 -34.344 12.666 1.00 76.88 189 ARG A C 1
ATOM 1564 O O . ARG A 1 189 ? -20.239 -33.828 13.138 1.00 76.88 189 ARG A O 1
ATOM 1571 N N . LYS A 1 190 ? -21.266 -34.938 11.470 1.00 79.75 190 LYS A N 1
ATOM 1572 C CA . LYS A 1 190 ? -20.074 -35.041 10.622 1.00 79.75 190 LYS A CA 1
ATOM 1573 C C . LYS A 1 190 ? -19.627 -33.660 10.122 1.00 79.75 190 LYS A C 1
ATOM 1575 O O . LYS A 1 190 ? -20.489 -32.849 9.758 1.00 79.75 190 LYS A O 1
ATOM 1580 N N . PRO A 1 191 ? -18.310 -33.410 10.056 1.00 78.81 191 PRO A N 1
ATOM 1581 C CA . PRO A 1 191 ? -17.775 -32.197 9.457 1.00 78.81 191 PRO A CA 1
ATOM 1582 C C . PRO A 1 191 ? -18.092 -32.147 7.961 1.00 78.81 191 PRO A C 1
ATOM 1584 O O . PRO A 1 191 ? -17.955 -33.142 7.251 1.00 78.81 191 PRO A O 1
ATOM 1587 N N . PHE A 1 192 ? -18.547 -30.982 7.496 1.00 78.94 192 PHE A N 1
ATOM 1588 C CA . PHE A 1 192 ? -18.841 -30.711 6.089 1.00 78.94 192 PHE A CA 1
ATOM 1589 C C . PHE A 1 192 ? -17.753 -29.829 5.463 1.00 78.94 192 PHE A C 1
ATOM 1591 O O . PHE A 1 192 ? -17.049 -30.263 4.556 1.00 78.94 192 PHE A O 1
ATOM 1598 N N . ALA A 1 193 ? -17.568 -28.612 5.982 1.00 69.69 193 ALA A N 1
ATOM 1599 C CA . ALA A 1 193 ? -16.538 -27.671 5.542 1.00 69.69 193 ALA A CA 1
ATOM 1600 C C . ALA A 1 193 ? -16.198 -26.688 6.674 1.00 69.69 193 ALA A C 1
ATOM 1602 O O . ALA A 1 193 ? -17.042 -26.413 7.524 1.00 69.69 193 ALA A O 1
ATOM 1603 N N . TYR A 1 194 ? -14.966 -26.165 6.704 1.00 71.00 194 TYR A N 1
ATOM 1604 C CA . TYR A 1 194 ? -14.491 -25.204 7.723 1.00 71.00 194 TYR A CA 1
ATOM 1605 C C . TYR A 1 194 ? -14.637 -25.688 9.181 1.00 71.00 194 TYR A C 1
ATOM 1607 O O . TYR A 1 194 ? -14.741 -24.885 10.103 1.00 71.00 194 TYR A O 1
ATOM 1615 N N . GLY A 1 195 ? -14.675 -27.007 9.399 1.00 73.62 195 GLY A N 1
ATOM 1616 C CA . GLY A 1 195 ? -14.944 -27.589 10.716 1.00 73.62 195 GLY A CA 1
ATOM 1617 C C . GLY A 1 195 ? -16.396 -27.426 11.189 1.00 73.62 195 GLY A C 1
ATOM 1618 O O . GLY A 1 195 ? -16.680 -27.687 12.351 1.00 73.62 195 GLY A O 1
ATOM 1619 N N . LEU A 1 196 ? -17.333 -27.009 10.333 1.00 80.31 196 LEU A N 1
ATOM 1620 C CA . LEU A 1 196 ? -18.758 -26.877 10.654 1.00 80.31 196 LEU A CA 1
ATOM 1621 C C . LEU A 1 196 ? -19.555 -28.093 10.159 1.00 80.31 196 LEU A C 1
ATOM 1623 O O . LEU A 1 196 ? -19.176 -28.751 9.186 1.00 80.31 196 LEU A O 1
ATOM 1627 N N . CYS A 1 197 ? -20.686 -28.382 10.811 1.00 87.56 197 CYS A N 1
ATOM 1628 C CA . CYS A 1 197 ? -21.685 -29.295 10.254 1.00 87.56 197 CYS A CA 1
ATOM 1629 C C . CYS A 1 197 ? -22.431 -28.625 9.087 1.00 87.56 197 CYS A C 1
ATOM 1631 O O . CYS A 1 197 ? -22.427 -27.402 8.970 1.00 87.56 197 CYS A O 1
ATOM 1633 N N . ASN A 1 198 ? -23.102 -29.420 8.250 1.00 86.19 198 ASN A N 1
ATOM 1634 C CA . ASN A 1 198 ? -23.781 -28.925 7.046 1.00 86.19 198 ASN A CA 1
ATOM 1635 C C . ASN A 1 198 ? -24.758 -27.760 7.325 1.00 86.19 198 ASN A C 1
ATOM 1637 O O . ASN A 1 198 ? -24.697 -26.731 6.671 1.00 86.19 198 ASN A O 1
ATOM 1641 N N . GLU A 1 199 ? -25.606 -27.871 8.351 1.00 84.50 199 GLU A N 1
ATOM 1642 C CA . GLU A 1 199 ? -26.565 -26.805 8.693 1.00 84.50 199 GLU A CA 1
ATOM 1643 C C . GLU A 1 199 ? -25.879 -25.519 9.173 1.00 84.50 199 GLU A C 1
ATOM 1645 O O . GLU A 1 199 ? -26.247 -24.432 8.736 1.00 84.50 199 GLU A O 1
ATOM 1650 N N . CYS A 1 200 ? -24.853 -25.628 10.026 1.00 83.19 200 CYS A N 1
ATOM 1651 C CA . CYS A 1 200 ? -24.095 -24.458 10.474 1.00 83.19 200 CYS A CA 1
ATOM 1652 C C . CYS A 1 200 ? -23.276 -23.835 9.343 1.00 83.19 200 CYS A C 1
ATOM 1654 O O . CYS A 1 200 ? -23.030 -22.637 9.375 1.00 83.19 200 CYS A O 1
ATOM 1656 N N . TYR A 1 201 ? -22.841 -24.632 8.367 1.00 81.00 201 TYR A N 1
ATOM 1657 C CA . TYR A 1 201 ? -22.166 -24.132 7.179 1.00 81.00 201 TYR A CA 1
ATOM 1658 C C . TYR A 1 201 ? -23.125 -23.340 6.285 1.00 81.00 201 TYR A C 1
ATOM 1660 O O . TYR A 1 201 ? -22.796 -22.228 5.895 1.00 81.00 201 TYR A O 1
ATOM 1668 N N . GLU A 1 202 ? -24.325 -23.854 6.018 1.00 79.44 202 GLU A N 1
ATOM 1669 C CA . GLU A 1 202 ? -25.353 -23.144 5.241 1.00 79.44 202 GLU A CA 1
ATOM 1670 C C . GLU A 1 202 ? -25.796 -21.845 5.927 1.00 79.44 202 GLU A C 1
ATOM 1672 O O . GLU A 1 202 ? -25.922 -20.798 5.291 1.00 79.44 202 GLU A O 1
ATOM 1677 N N . GLU A 1 203 ? -25.976 -21.878 7.248 1.00 80.12 203 GLU A N 1
ATOM 1678 C CA . GLU A 1 203 ? -26.282 -20.683 8.033 1.00 80.12 203 GLU A CA 1
ATOM 1679 C C . GLU A 1 203 ? -25.117 -19.686 8.016 1.00 80.12 203 GLU A C 1
ATOM 1681 O O . GLU A 1 203 ? -25.331 -18.498 7.779 1.00 80.12 203 GLU A O 1
ATOM 1686 N N . PHE A 1 204 ? -23.880 -20.168 8.176 1.00 78.12 204 PHE A N 1
ATOM 1687 C CA . PHE A 1 204 ? -22.678 -19.351 8.039 1.00 78.12 204 PHE A CA 1
ATOM 1688 C C . PHE A 1 204 ? -22.616 -18.697 6.659 1.00 78.12 204 PHE A C 1
ATOM 1690 O O . PHE A 1 204 ? -22.441 -17.487 6.588 1.00 78.12 204 PHE A O 1
ATOM 1697 N N . MET A 1 205 ? -22.820 -19.441 5.571 1.00 70.75 205 MET A N 1
ATOM 1698 C CA . MET A 1 205 ? -22.800 -18.906 4.204 1.00 70.75 205 MET A CA 1
ATOM 1699 C C . MET A 1 205 ? -23.919 -17.887 3.973 1.00 70.75 205 MET A C 1
ATOM 1701 O O . MET A 1 205 ? -23.707 -16.882 3.304 1.00 70.75 205 MET A O 1
ATOM 1705 N N . LYS A 1 206 ? -25.096 -18.097 4.567 1.00 72.69 206 LYS A N 1
ATOM 1706 C CA . LYS A 1 206 ? -26.219 -17.159 4.469 1.00 72.69 206 LYS A CA 1
ATOM 1707 C C . LYS A 1 206 ? -25.987 -15.864 5.253 1.00 72.69 206 LYS A C 1
ATOM 1709 O O . LYS A 1 206 ? -26.430 -14.810 4.810 1.00 72.69 206 LYS A O 1
ATOM 1714 N N . VAL A 1 207 ? -25.336 -15.940 6.414 1.00 71.06 207 VAL A N 1
ATOM 1715 C CA . VAL A 1 207 ? -25.053 -14.781 7.281 1.00 71.06 207 VAL A CA 1
ATOM 1716 C C . VAL A 1 207 ? -23.813 -14.016 6.821 1.00 71.06 207 VAL A C 1
ATOM 1718 O O . VAL A 1 207 ? -23.796 -12.794 6.896 1.00 71.06 207 VAL A O 1
ATOM 1721 N N . SER A 1 208 ? -22.791 -14.722 6.339 1.00 60.38 208 SER A N 1
ATOM 1722 C CA . SER A 1 208 ? -21.543 -14.137 5.830 1.00 60.38 208 SER A CA 1
ATOM 1723 C C . SER A 1 208 ? -21.602 -13.741 4.353 1.00 60.38 208 SER A C 1
ATOM 1725 O O . SER A 1 208 ? -20.576 -13.352 3.813 1.00 60.38 208 SER A O 1
ATOM 1727 N N . GLY A 1 209 ? -22.749 -13.943 3.687 1.00 59.06 209 GLY A N 1
ATOM 1728 C CA . GLY A 1 209 ? -22.930 -13.705 2.249 1.00 59.06 209 GLY A CA 1
ATOM 1729 C C . GLY A 1 209 ? -22.060 -14.572 1.329 1.00 59.06 209 GLY A C 1
ATOM 1730 O O . GLY A 1 209 ? -22.026 -14.368 0.116 1.00 59.06 209 GLY A O 1
ATOM 1731 N N . GLY A 1 210 ? -21.392 -15.581 1.894 1.00 56.69 210 GLY A N 1
ATOM 1732 C CA . GLY A 1 210 ? -20.443 -16.443 1.210 1.00 56.69 210 GLY A CA 1
ATOM 1733 C C . GLY A 1 210 ? -19.090 -15.777 0.954 1.00 56.69 210 GLY A C 1
ATOM 1734 O O . GLY A 1 210 ? -18.928 -14.564 1.007 1.00 56.69 210 GLY A O 1
ATOM 1735 N N . LEU A 1 211 ? -18.080 -16.589 0.622 1.00 47.00 211 LEU A N 1
ATOM 1736 C CA . LEU A 1 211 ? -16.729 -16.104 0.287 1.00 47.00 211 LEU A CA 1
ATOM 1737 C C . LEU A 1 211 ? -16.668 -15.235 -0.985 1.00 47.00 211 LEU A C 1
ATOM 1739 O O . LEU A 1 211 ? -15.610 -14.697 -1.307 1.00 47.00 211 LEU A O 1
ATOM 1743 N N . ASP A 1 212 ? -17.789 -15.098 -1.689 1.00 47.62 212 ASP A N 1
ATOM 1744 C CA . ASP A 1 212 ? -17.925 -14.246 -2.864 1.00 47.62 212 ASP A CA 1
ATOM 1745 C C . ASP A 1 212 ? -18.208 -12.777 -2.490 1.00 47.62 212 ASP A C 1
ATOM 1747 O O . ASP A 1 212 ? -18.179 -11.916 -3.367 1.00 47.62 212 ASP A O 1
ATOM 1751 N N . GLU A 1 213 ? -18.405 -12.452 -1.200 1.00 37.50 213 GLU A N 1
ATOM 1752 C CA . GLU A 1 213 ? -18.538 -11.072 -0.694 1.00 37.50 213 GLU A CA 1
ATOM 1753 C C . GLU A 1 213 ? -17.219 -10.277 -0.638 1.00 37.50 213 GLU A C 1
ATOM 1755 O O . GLU A 1 213 ? -17.193 -9.120 -0.228 1.00 37.50 213 GLU A O 1
ATOM 1760 N N . GLY A 1 214 ? -16.139 -10.813 -1.213 1.00 43.59 214 GLY A N 1
ATOM 1761 C CA . GLY A 1 214 ? -15.088 -9.997 -1.837 1.00 43.59 214 GLY A CA 1
ATOM 1762 C C . GLY A 1 214 ? -15.512 -9.446 -3.209 1.00 43.59 214 GLY A C 1
ATOM 1763 O O . GLY A 1 214 ? -14.685 -9.346 -4.114 1.00 43.59 214 GLY A O 1
ATOM 1764 N N . SER A 1 215 ? -16.803 -9.155 -3.393 1.00 45.75 215 SER A N 1
ATOM 1765 C CA . SER A 1 215 ? -17.480 -8.902 -4.675 1.00 45.75 215 SER A CA 1
ATOM 1766 C C . SER A 1 215 ? -17.043 -7.616 -5.378 1.00 45.75 215 SER A C 1
ATOM 1768 O O . SER A 1 215 ? -17.408 -7.398 -6.537 1.00 45.75 215 SER A O 1
ATOM 1770 N N . ASP A 1 216 ? -16.195 -6.822 -4.725 1.00 47.78 216 ASP A N 1
ATOM 1771 C CA . ASP A 1 216 ? -15.449 -5.738 -5.344 1.00 47.78 216 ASP A CA 1
ATOM 1772 C C . ASP A 1 216 ? -13.961 -6.121 -5.431 1.00 47.78 216 ASP A C 1
ATOM 1774 O O . ASP A 1 216 ? -13.172 -5.827 -4.525 1.00 47.78 216 ASP A O 1
ATOM 1778 N N . PRO A 1 217 ? -13.549 -6.836 -6.494 1.00 56.44 217 PRO A N 1
ATOM 1779 C CA . PRO A 1 217 ? -12.161 -7.228 -6.630 1.00 56.44 217 PRO A CA 1
ATOM 1780 C C . PRO A 1 217 ? -11.276 -5.966 -6.735 1.00 56.44 217 PRO A C 1
ATOM 1782 O O . PRO A 1 217 ? -11.757 -4.900 -7.149 1.00 56.44 217 PRO A O 1
ATOM 1785 N N . PRO A 1 218 ? -9.980 -6.030 -6.363 1.00 57.66 218 PRO A N 1
ATOM 1786 C CA . PRO A 1 218 ? -9.074 -4.887 -6.459 1.00 57.66 218 PRO A CA 1
ATOM 1787 C C . PRO A 1 218 ? -9.221 -4.178 -7.808 1.00 57.66 218 PRO A C 1
ATOM 1789 O O . PRO A 1 218 ? -9.435 -4.839 -8.822 1.00 57.66 218 PRO A O 1
ATOM 1792 N N . ALA A 1 219 ? -9.118 -2.846 -7.837 1.00 55.72 219 ALA A N 1
ATOM 1793 C CA . ALA A 1 219 ? -9.459 -2.014 -9.004 1.00 55.72 219 ALA A CA 1
ATOM 1794 C C . ALA A 1 219 ? -8.937 -2.549 -10.356 1.00 55.72 219 ALA A C 1
ATOM 1796 O O . ALA A 1 219 ? -9.628 -2.463 -11.365 1.00 55.72 219 ALA A O 1
ATOM 1797 N N . PHE A 1 220 ? -7.762 -3.184 -10.368 1.00 50.88 220 PHE A N 1
ATOM 1798 C CA . PHE A 1 220 ? -7.225 -3.879 -11.537 1.00 50.88 220 PHE A CA 1
ATOM 1799 C C . PHE A 1 220 ? -8.126 -5.015 -12.056 1.00 50.88 220 PHE A C 1
ATOM 1801 O O . PHE A 1 220 ? -8.451 -5.064 -13.237 1.00 50.88 220 PHE A O 1
ATOM 1808 N N . GLN A 1 221 ? -8.559 -5.920 -11.183 1.00 60.31 221 GLN A N 1
ATOM 1809 C CA . GLN A 1 221 ? -9.440 -7.031 -11.542 1.00 60.31 221 GLN A CA 1
ATOM 1810 C C . GLN A 1 221 ? -10.832 -6.537 -11.967 1.00 60.31 221 GLN A C 1
ATOM 1812 O O . GLN A 1 221 ? -11.457 -7.151 -12.832 1.00 60.31 221 GLN A O 1
ATOM 1817 N N . ARG A 1 222 ? -11.297 -5.398 -11.434 1.00 68.31 222 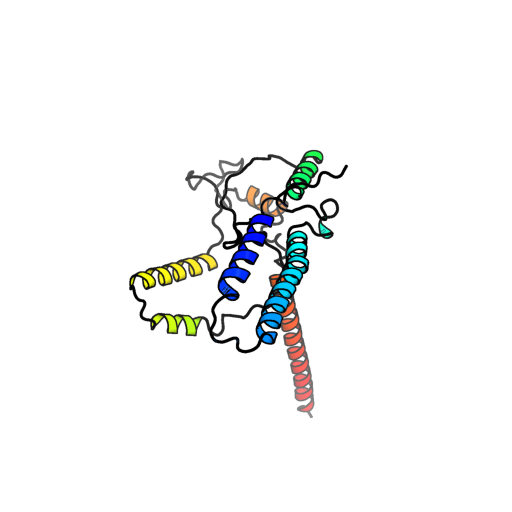ARG A N 1
ATOM 1818 C CA . ARG A 1 222 ? -12.485 -4.706 -11.960 1.00 68.31 222 ARG A CA 1
ATOM 1819 C C . ARG A 1 222 ? -12.276 -4.190 -13.374 1.00 68.31 222 ARG A C 1
ATOM 1821 O O . ARG A 1 222 ? -13.072 -4.505 -14.252 1.00 68.31 222 ARG A O 1
ATOM 1828 N N . ALA A 1 223 ? -11.201 -3.437 -13.595 1.00 67.19 223 ALA A N 1
ATOM 1829 C CA . ALA A 1 223 ? -10.871 -2.887 -14.903 1.00 67.19 223 ALA A CA 1
ATOM 1830 C C . ALA A 1 223 ? -10.703 -3.998 -15.950 1.00 67.19 223 ALA A C 1
ATOM 1832 O O . ALA A 1 223 ? -11.168 -3.860 -17.080 1.00 67.19 223 ALA A O 1
ATOM 1833 N N . GLU A 1 224 ? -10.114 -5.131 -15.566 1.00 70.38 224 GLU A N 1
ATOM 1834 C CA . GLU A 1 224 ? -9.966 -6.287 -16.446 1.00 70.38 224 GLU A CA 1
ATOM 1835 C C . GLU A 1 224 ? -11.309 -6.969 -16.733 1.00 70.38 224 GLU A C 1
ATOM 1837 O O . GLU A 1 224 ? -11.625 -7.244 -17.890 1.00 70.38 224 GLU A O 1
ATOM 1842 N N . LYS A 1 225 ? -12.166 -7.153 -15.719 1.00 74.12 225 LYS A N 1
ATOM 1843 C CA . LYS A 1 225 ? -13.535 -7.659 -15.911 1.00 74.12 225 LYS A CA 1
ATOM 1844 C C . LYS A 1 225 ? -14.345 -6.750 -16.841 1.00 74.12 225 LYS A C 1
ATOM 1846 O O . LYS A 1 225 ? -15.063 -7.244 -17.709 1.00 74.12 225 LYS A O 1
ATOM 1851 N N . GLU A 1 226 ? -14.195 -5.433 -16.716 1.00 82.81 226 GLU A N 1
ATOM 1852 C CA . GLU A 1 226 ? -14.810 -4.463 -17.622 1.00 82.81 226 GLU A CA 1
ATOM 1853 C C . GLU A 1 226 ? -14.238 -4.526 -19.041 1.00 82.81 226 GLU A C 1
ATOM 1855 O O . GLU A 1 226 ? -15.002 -4.435 -20.006 1.00 82.81 226 GLU A O 1
ATOM 1860 N N . ARG A 1 227 ? -12.917 -4.693 -19.205 1.00 79.56 227 ARG A N 1
ATOM 1861 C CA . ARG A 1 227 ? -12.306 -4.895 -20.530 1.00 79.56 227 ARG A CA 1
ATOM 1862 C C . ARG A 1 227 ? -12.842 -6.161 -21.184 1.00 79.56 227 ARG A C 1
ATOM 1864 O O . ARG A 1 227 ? -13.267 -6.096 -22.334 1.00 79.56 227 ARG A O 1
ATOM 1871 N N . LEU A 1 228 ? -12.885 -7.276 -20.457 1.00 81.12 228 LEU A N 1
ATOM 1872 C CA . LEU A 1 228 ? -13.417 -8.547 -20.952 1.00 81.12 228 LEU A CA 1
ATOM 1873 C C . LEU A 1 228 ? -14.908 -8.443 -21.307 1.00 81.12 228 LEU A C 1
ATOM 1875 O O . LEU A 1 228 ? -15.323 -8.946 -22.349 1.00 81.12 228 LEU A O 1
ATOM 1879 N N . ALA A 1 229 ? -15.704 -7.725 -20.509 1.00 83.19 229 ALA A N 1
ATOM 1880 C CA . ALA A 1 229 ? -17.109 -7.460 -20.819 1.00 83.19 229 ALA A CA 1
ATOM 1881 C C . ALA A 1 229 ? -17.278 -6.597 -22.084 1.00 83.19 229 ALA A C 1
ATOM 1883 O O . ALA A 1 229 ? -18.131 -6.878 -22.922 1.00 83.19 229 ALA A O 1
ATOM 1884 N N . LYS A 1 230 ? -16.444 -5.566 -22.275 1.00 89.56 230 LYS A N 1
ATOM 1885 C CA . LYS A 1 230 ? -16.458 -4.742 -23.498 1.00 89.56 230 LYS A CA 1
ATOM 1886 C C . LYS A 1 230 ? -16.042 -5.549 -24.733 1.00 89.56 230 LYS A C 1
ATOM 1888 O O . LYS A 1 230 ? -16.644 -5.381 -25.793 1.00 89.56 230 LYS A O 1
ATOM 1893 N N . LEU A 1 231 ? -15.061 -6.443 -24.593 1.00 83.19 231 LEU A N 1
ATOM 1894 C CA . LEU A 1 231 ? -14.618 -7.341 -25.662 1.00 83.19 231 LEU A CA 1
ATOM 1895 C C . LEU A 1 231 ? -15.719 -8.330 -26.065 1.00 83.19 231 LEU A C 1
ATOM 1897 O O . LEU A 1 231 ? -15.992 -8.459 -27.257 1.00 83.19 231 LEU A O 1
ATOM 1901 N N . SER A 1 232 ? -16.404 -8.955 -25.102 1.00 74.50 232 SER A N 1
ATOM 1902 C CA . SER A 1 232 ? -17.496 -9.891 -25.400 1.00 74.50 232 SER A CA 1
ATOM 1903 C C . SER A 1 232 ? -18.699 -9.194 -26.044 1.00 74.50 232 SER A C 1
ATOM 1905 O O . SER A 1 232 ? -19.301 -9.729 -26.974 1.00 74.50 232 SER A O 1
ATOM 1907 N N . ILE A 1 233 ? -19.024 -7.962 -25.636 1.00 83.94 233 ILE A N 1
ATOM 1908 C CA . ILE A 1 233 ? -20.057 -7.142 -26.293 1.00 83.94 233 ILE A CA 1
ATOM 1909 C C . ILE A 1 233 ? -19.654 -6.814 -27.738 1.00 83.94 233 ILE A C 1
ATOM 1911 O O . ILE A 1 233 ? -20.480 -6.913 -28.645 1.00 83.94 233 ILE A O 1
ATOM 1915 N N . GLN A 1 234 ? -18.388 -6.459 -27.976 1.00 83.31 234 GLN A N 1
ATOM 1916 C CA . GLN A 1 234 ? -17.890 -6.150 -29.317 1.00 83.31 234 GLN A CA 1
ATOM 1917 C C . GLN A 1 234 ? -17.873 -7.384 -30.234 1.00 83.31 234 GLN A C 1
ATOM 1919 O O . GLN A 1 234 ? -18.189 -7.276 -31.420 1.00 83.31 234 GLN A O 1
ATOM 1924 N N . GLU A 1 235 ? -17.514 -8.550 -29.702 1.00 82.75 235 GLU A N 1
ATOM 1925 C CA . GLU A 1 235 ? -17.538 -9.822 -30.424 1.00 82.75 235 GLU A CA 1
ATOM 1926 C C . GLU A 1 235 ? -18.970 -10.229 -30.787 1.00 82.75 235 GLU A C 1
ATOM 1928 O O . GLU A 1 235 ? -19.256 -10.511 -31.953 1.00 82.75 235 GLU A O 1
ATOM 1933 N N . ASN A 1 236 ? -19.900 -10.122 -29.834 1.00 79.94 236 ASN A N 1
ATOM 1934 C CA . ASN A 1 236 ? -21.321 -10.360 -30.074 1.00 79.94 236 ASN A CA 1
ATOM 1935 C C . ASN A 1 236 ? -21.890 -9.396 -31.127 1.00 79.94 236 ASN A C 1
ATOM 1937 O O . ASN A 1 236 ? -22.564 -9.833 -32.057 1.00 79.94 236 ASN A O 1
ATOM 1941 N N . ALA A 1 237 ? -21.571 -8.100 -31.056 1.00 79.81 237 ALA A N 1
ATOM 1942 C CA . ALA A 1 237 ? -22.007 -7.117 -32.051 1.00 79.81 237 ALA A CA 1
ATOM 1943 C C . ALA A 1 237 ? -21.486 -7.436 -33.466 1.00 79.81 237 ALA A C 1
ATOM 1945 O O . ALA A 1 237 ? -22.217 -7.300 -34.451 1.00 79.81 237 ALA A O 1
ATOM 1946 N N . LYS A 1 238 ? -20.241 -7.920 -33.583 1.00 83.25 238 LYS A N 1
ATOM 1947 C CA . LYS A 1 238 ? -19.694 -8.399 -34.861 1.00 83.25 238 LYS A CA 1
ATOM 1948 C C . LYS A 1 238 ? -20.451 -9.626 -35.368 1.00 83.25 238 LYS A C 1
ATOM 1950 O O . LYS A 1 238 ? -20.808 -9.642 -36.546 1.00 83.25 238 LYS A O 1
ATOM 1955 N N . LEU A 1 239 ? -20.749 -10.594 -34.499 1.00 77.69 239 LEU A N 1
ATOM 1956 C CA . LEU A 1 239 ? -21.539 -11.787 -34.825 1.00 77.69 239 LEU A CA 1
ATOM 1957 C C . LEU A 1 239 ? -22.939 -11.436 -35.350 1.00 77.69 239 LEU A C 1
ATOM 1959 O O . LEU A 1 239 ? -23.332 -11.942 -36.402 1.00 77.69 239 LEU A O 1
ATOM 1963 N N . TYR A 1 240 ? -23.653 -10.517 -34.693 1.00 72.44 240 TYR A N 1
ATOM 1964 C CA . TYR A 1 240 ? -24.968 -10.057 -35.156 1.00 72.44 240 TYR A CA 1
ATOM 1965 C C . TYR A 1 240 ? -24.894 -9.393 -36.538 1.00 72.44 240 TYR A C 1
ATOM 1967 O O . TYR A 1 240 ? -25.676 -9.733 -37.426 1.00 72.44 240 TYR A O 1
ATOM 1975 N N . SER A 1 241 ? -23.895 -8.535 -36.772 1.00 72.88 241 SER A N 1
ATOM 1976 C CA . SER A 1 241 ? -23.709 -7.881 -38.077 1.00 72.88 241 SER A CA 1
ATOM 1977 C C . SER A 1 241 ? -23.344 -8.858 -39.208 1.00 72.88 241 SER A C 1
ATOM 1979 O O . SER A 1 241 ? -23.695 -8.640 -40.370 1.00 72.88 241 SER A O 1
ATOM 1981 N N . LEU A 1 242 ? -22.634 -9.946 -38.887 1.00 76.62 242 LEU A N 1
ATOM 1982 C CA . LEU A 1 242 ? -22.275 -10.994 -39.843 1.00 76.62 242 LEU A CA 1
ATOM 1983 C C . LEU A 1 242 ? -23.496 -11.860 -40.186 1.00 76.62 242 LEU A C 1
ATOM 1985 O O . LEU A 1 242 ? -23.687 -12.237 -41.344 1.00 76.62 242 LEU A O 1
ATOM 1989 N N . CYS A 1 243 ? -24.343 -12.125 -39.189 1.00 67.56 243 CYS A N 1
ATOM 1990 C CA . CYS A 1 243 ? -25.596 -12.849 -39.353 1.00 67.56 243 CYS A CA 1
ATOM 1991 C C . CYS A 1 243 ? -26.564 -12.077 -40.265 1.00 67.56 243 CYS A C 1
ATOM 1993 O O . CYS A 1 243 ? -27.057 -12.640 -41.240 1.00 67.56 243 CYS A O 1
ATOM 1995 N N . GLU A 1 244 ? -26.744 -10.768 -40.052 1.00 70.06 244 GLU A N 1
ATOM 1996 C CA . GLU A 1 244 ? -27.586 -9.925 -40.918 1.00 70.06 244 GLU A CA 1
ATOM 1997 C C . GLU A 1 244 ? -27.102 -9.904 -42.373 1.00 70.06 244 GLU A C 1
ATOM 1999 O O . GLU A 1 244 ? -27.893 -10.102 -43.297 1.00 70.06 244 GLU A O 1
ATOM 2004 N N . LYS A 1 245 ? -25.792 -9.749 -42.599 1.00 72.69 245 LYS A N 1
ATOM 2005 C CA . LYS A 1 245 ? -25.213 -9.788 -43.955 1.00 72.69 245 LYS A CA 1
ATOM 2006 C C . LYS A 1 245 ? -25.421 -11.139 -44.643 1.00 72.69 245 LYS A C 1
ATOM 2008 O O . LYS A 1 245 ? -25.614 -11.179 -45.857 1.00 72.69 245 LYS A O 1
ATOM 2013 N N . THR A 1 246 ? -25.414 -12.226 -43.876 1.00 67.06 246 THR A N 1
ATOM 2014 C CA . THR A 1 246 ? -25.642 -13.586 -44.386 1.00 67.06 246 THR A CA 1
ATOM 2015 C C . THR A 1 246 ? -27.125 -13.837 -44.689 1.00 67.06 246 THR A C 1
ATOM 2017 O O . THR A 1 246 ? -27.460 -14.456 -45.693 1.00 67.06 246 THR A O 1
ATOM 2020 N N . ILE A 1 247 ? -28.041 -13.299 -43.880 1.00 68.75 247 ILE A N 1
ATOM 2021 C CA . ILE A 1 247 ? -29.491 -13.385 -44.126 1.00 68.75 247 ILE A CA 1
ATOM 2022 C C . ILE A 1 247 ? -29.882 -12.609 -45.397 1.00 68.75 247 ILE A C 1
ATOM 2024 O O . ILE A 1 247 ? -30.688 -13.092 -46.200 1.00 68.75 247 ILE A O 1
ATOM 2028 N N . VAL A 1 248 ? -29.282 -11.434 -45.620 1.00 63.16 248 VAL A N 1
ATOM 2029 C CA . VAL A 1 248 ? -29.514 -10.622 -46.826 1.00 63.16 248 VAL A CA 1
ATOM 2030 C C . VAL A 1 248 ? -28.961 -11.309 -48.081 1.00 63.16 248 VAL A C 1
ATOM 2032 O O . VAL A 1 248 ? -29.640 -11.325 -49.108 1.00 63.16 248 VAL A O 1
ATOM 2035 N N . SER A 1 249 ? -27.784 -11.941 -48.014 1.00 56.91 249 SER A N 1
ATOM 2036 C CA . SER A 1 249 ? -27.207 -12.652 -49.166 1.00 56.91 249 SER A CA 1
ATOM 2037 C C . SER A 1 249 ? -27.968 -13.934 -49.528 1.00 56.91 249 SER A C 1
ATOM 2039 O O . SER A 1 249 ? -28.176 -14.206 -50.710 1.00 56.91 249 SER A O 1
ATOM 2041 N N . ILE A 1 250 ? -28.471 -14.683 -48.541 1.00 60.38 250 ILE A N 1
ATOM 2042 C CA . ILE A 1 250 ? -29.323 -15.863 -48.778 1.00 60.38 250 ILE A CA 1
ATOM 2043 C C . ILE A 1 250 ? -30.673 -15.457 -49.394 1.00 60.38 250 ILE A C 1
ATOM 2045 O O . ILE A 1 250 ? -31.198 -16.169 -50.251 1.00 60.38 250 ILE A O 1
ATOM 2049 N N . SER A 1 251 ? -31.222 -14.302 -49.005 1.00 58.50 251 SER A N 1
ATOM 2050 C CA . SER A 1 251 ? -32.473 -13.778 -49.574 1.00 58.50 251 SER A CA 1
ATOM 2051 C C . SER A 1 251 ? -32.305 -13.274 -51.014 1.00 58.50 251 SER A C 1
ATOM 2053 O O . SER A 1 251 ? -33.235 -13.387 -51.809 1.00 58.50 251 SER A O 1
ATOM 2055 N N . ALA A 1 252 ? -31.119 -12.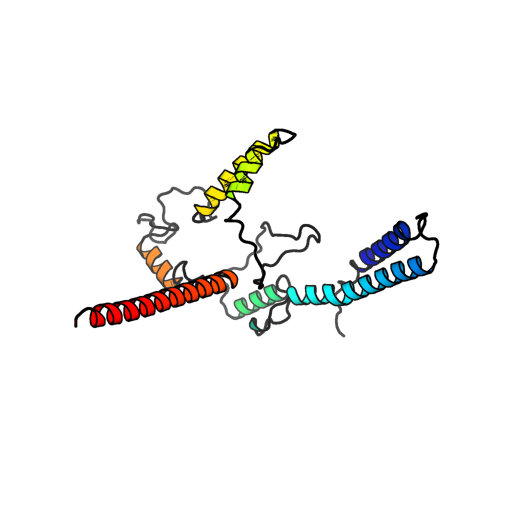773 -51.372 1.00 56.97 252 ALA A N 1
ATOM 2056 C CA . ALA A 1 252 ? -30.792 -12.338 -52.731 1.00 56.97 252 ALA A CA 1
ATOM 2057 C C . ALA A 1 252 ? -30.516 -13.504 -53.702 1.00 56.97 252 ALA A C 1
ATOM 2059 O O . ALA A 1 252 ? -30.726 -13.354 -54.898 1.00 56.97 252 ALA A O 1
ATOM 2060 N N . CYS A 1 253 ? -30.102 -14.676 -53.205 1.00 50.38 253 CYS A N 1
ATOM 2061 C CA . CYS A 1 253 ? -29.860 -15.881 -54.015 1.00 50.38 253 CYS A CA 1
ATOM 2062 C C . CYS A 1 253 ? -31.137 -16.679 -54.359 1.00 50.38 253 CYS A C 1
ATOM 2064 O O . CYS A 1 253 ? -31.049 -17.756 -54.946 1.00 50.38 253 CYS A O 1
ATOM 2066 N N . LYS A 1 254 ? -32.318 -16.201 -53.945 1.00 52.62 254 LYS A N 1
ATOM 2067 C CA . LYS A 1 254 ? -33.610 -16.887 -54.128 1.00 52.62 254 LYS A CA 1
ATOM 2068 C C . LYS A 1 254 ? -34.461 -16.341 -55.287 1.00 52.62 254 LYS A C 1
ATOM 2070 O O . LYS A 1 254 ? -35.614 -16.754 -55.403 1.00 52.62 254 LYS A O 1
ATOM 2075 N N . TYR A 1 255 ? -33.901 -15.463 -56.122 1.00 45.41 255 TYR A N 1
ATOM 2076 C CA . TYR A 1 255 ? -34.522 -14.911 -57.332 1.00 45.41 255 TYR A CA 1
ATOM 2077 C C . TYR A 1 255 ? -33.629 -15.113 -58.552 1.00 45.41 255 TYR A C 1
ATOM 2079 O O . TYR A 1 255 ? -32.397 -14.958 -58.401 1.00 45.41 255 TYR A O 1
#

Sequence (255 aa):
MATFYPLNCKYNSMFDSFVHVFLYEFTIRSCYDEHIEDVIIRVSMGVIIQFLFNYVTLPLYAFLTQFTEEAGQFNGLDVLGDGNAAVIKYLDEKLSIIMEESYEHKYLYDWHTKKPTIFRATEQWFASMEGFYQAAMDAIGHVKWIPAKMEEFTEKERELRTSSLTRKQPNTGSKETNLDEVLCRHKERKPFAYGLCNECYEEFMKVSGGLDEGSDPPAFQRAEKERLAKLSIQENAKLYSLCEKTIVSISACKY

Organism: Gossypium darwinii (NCBI:txid34276)

Radius of gyration: 30.32 Å; chains: 1; bounding box: 76×62×79 Å

InterPro domains:
  IPR004326 Mlo-related protein [PF03094] (18-67)
  IPR014729 Rossmann-like alpha/beta/alpha sandwich fold [G3DSA:3.40.50.620] (83-180)
  IPR050081 Isoleucine--tRNA ligase [PTHR42765] (66-157)

pLDDT: mean 71.09, std 17.67, range [25.8, 94.12]